Protein AF-I3M2J1-F1 (afdb_monomer_lite)

Secondary structure (DSSP, 8-state):
-PPPP-S--GGG----TTHHHHHHHHHHHHHHH--S-HHHHHHHHHHHHTTTPPPS--SS--PPPTT-SS--S--HHHHHHHHHHHTT-SEEEHHHHHHHHHHTT--HHHHHHHHTTTT-SSEEEHHHHHHHHHHHH-SSHHHHHHHHHHHH--SPTTS---EEHHHHHHHHHHHHTT-TTS-HHHHHHHHHHHHHHHHHTTS-EE-HHHH--------

Structure (mmCIF, N/CA/C/O backbone):
data_AF-I3M2J1-F1
#
_entry.id   AF-I3M2J1-F1
#
loop_
_atom_site.group_PDB
_atom_site.id
_atom_site.type_symbol
_atom_site.label_atom_id
_atom_site.label_alt_id
_atom_site.label_comp_id
_atom_site.label_asym_id
_atom_site.label_entity_id
_atom_site.label_seq_id
_atom_site.pdbx_PDB_ins_code
_atom_site.Cartn_x
_atom_site.Cartn_y
_atom_site.Cartn_z
_atom_site.occupancy
_atom_site.B_iso_or_equiv
_atom_site.auth_seq_id
_atom_site.auth_comp_id
_atom_site.auth_asym_id
_atom_site.auth_atom_id
_atom_site.pdbx_PDB_model_num
ATOM 1 N N . MET A 1 1 ? 47.465 -7.444 -35.129 1.00 50.16 1 MET A N 1
ATOM 2 C CA . MET A 1 1 ? 46.348 -7.172 -36.059 1.00 50.16 1 MET A CA 1
ATOM 3 C C . MET A 1 1 ? 45.666 -5.894 -35.606 1.00 50.16 1 MET A C 1
ATOM 5 O O . MET A 1 1 ? 45.460 -5.783 -34.401 1.00 50.16 1 MET A O 1
ATOM 9 N N . PRO A 1 2 ? 45.370 -4.932 -36.496 1.00 59.91 2 PRO A N 1
ATOM 10 C CA . PRO A 1 2 ? 44.488 -3.826 -36.139 1.00 59.91 2 PRO A CA 1
ATOM 11 C C . PRO A 1 2 ? 43.073 -4.372 -35.879 1.00 59.91 2 PRO A C 1
ATOM 13 O O . PRO A 1 2 ? 42.689 -5.394 -36.453 1.00 59.91 2 PRO A O 1
ATOM 16 N N . LEU A 1 3 ? 42.338 -3.744 -34.960 1.00 58.31 3 LEU A N 1
ATOM 17 C CA . LEU A 1 3 ? 40.945 -4.093 -34.666 1.00 58.31 3 LEU A CA 1
ATOM 18 C C . LEU A 1 3 ? 40.092 -3.853 -35.927 1.00 58.31 3 LEU A C 1
ATOM 20 O O . LEU A 1 3 ? 40.336 -2.863 -36.614 1.00 58.31 3 LEU A O 1
ATOM 24 N N . PRO A 1 4 ? 39.133 -4.736 -36.261 1.00 61.59 4 PRO A N 1
ATOM 25 C CA . PRO A 1 4 ? 38.278 -4.536 -37.425 1.00 61.59 4 PRO A CA 1
ATOM 26 C C . PRO A 1 4 ? 37.466 -3.243 -37.273 1.00 61.59 4 PRO A C 1
ATOM 28 O O . PRO A 1 4 ? 36.883 -2.999 -36.214 1.00 61.59 4 PRO A O 1
ATOM 31 N N . ASP A 1 5 ? 37.427 -2.441 -38.340 1.00 59.56 5 ASP A N 1
ATOM 32 C CA . ASP A 1 5 ? 36.590 -1.247 -38.440 1.00 59.56 5 ASP A CA 1
ATOM 33 C C . ASP A 1 5 ? 35.135 -1.623 -38.139 1.00 59.56 5 ASP A C 1
ATOM 35 O O . ASP A 1 5 ? 34.522 -2.451 -38.818 1.00 59.56 5 ASP A O 1
ATOM 39 N N . THR A 1 6 ? 34.562 -1.029 -37.095 1.00 62.53 6 THR A N 1
ATOM 40 C CA . THR A 1 6 ? 33.132 -1.143 -36.818 1.00 62.53 6 THR A CA 1
ATOM 41 C C . THR A 1 6 ? 32.364 -0.574 -38.014 1.00 62.53 6 THR A C 1
ATOM 43 O O . THR A 1 6 ? 32.344 0.638 -38.202 1.00 62.53 6 THR A O 1
ATOM 46 N N . MET A 1 7 ? 31.719 -1.438 -38.812 1.00 63.50 7 MET A N 1
ATOM 47 C CA . MET A 1 7 ? 30.922 -1.084 -40.009 1.00 63.50 7 MET A CA 1
ATOM 48 C C . MET A 1 7 ? 29.785 -0.072 -39.758 1.00 63.50 7 MET A C 1
ATOM 50 O O . MET A 1 7 ? 29.176 0.411 -40.709 1.00 63.50 7 MET A O 1
ATOM 54 N N . PHE A 1 8 ? 29.480 0.245 -38.499 1.00 60.72 8 PHE A N 1
ATOM 55 C CA . PHE A 1 8 ? 28.424 1.169 -38.104 1.00 60.72 8 PHE A CA 1
ATOM 56 C C . PHE A 1 8 ? 29.036 2.496 -37.650 1.00 60.72 8 PHE A C 1
ATOM 58 O O . PHE A 1 8 ? 29.767 2.551 -36.661 1.00 60.72 8 PHE A O 1
ATOM 65 N N . CYS A 1 9 ? 28.723 3.580 -38.360 1.00 64.94 9 CYS A N 1
ATOM 66 C CA . CYS A 1 9 ? 29.103 4.926 -37.944 1.00 64.94 9 CYS A CA 1
ATOM 67 C C . CYS A 1 9 ? 28.085 5.443 -36.916 1.00 64.94 9 CYS A C 1
ATOM 69 O O . CYS A 1 9 ? 26.881 5.308 -37.123 1.00 64.94 9 CYS A O 1
ATOM 71 N N . ALA A 1 10 ? 28.534 6.087 -35.833 1.00 66.00 10 ALA A N 1
ATOM 72 C CA . ALA A 1 10 ? 27.646 6.632 -34.793 1.00 66.00 10 ALA A CA 1
ATOM 73 C C . ALA A 1 10 ? 26.572 7.596 -35.346 1.00 66.00 10 ALA A C 1
ATOM 75 O O . ALA A 1 10 ? 25.489 7.708 -34.785 1.00 66.00 10 ALA A O 1
ATOM 76 N N . GLN A 1 11 ? 26.847 8.236 -36.487 1.00 69.81 11 GLN A N 1
ATOM 77 C CA . GLN A 1 11 ? 25.928 9.125 -37.207 1.00 69.81 11 GLN A CA 1
ATOM 78 C C . GLN A 1 11 ? 24.713 8.402 -37.820 1.00 69.81 11 GLN A C 1
ATOM 80 O O . GLN A 1 11 ? 23.719 9.048 -38.133 1.00 69.81 11 GLN A O 1
ATOM 85 N N . GLN A 1 12 ? 24.776 7.077 -37.998 1.00 79.69 12 GLN A N 1
ATOM 86 C CA . GLN A 1 12 ? 23.678 6.258 -38.529 1.00 79.69 12 GLN A CA 1
ATOM 87 C C . GLN A 1 12 ? 22.695 5.809 -37.436 1.00 79.69 12 GLN A C 1
ATOM 89 O O . GLN A 1 12 ? 21.596 5.353 -37.747 1.00 79.69 12 GLN A O 1
ATOM 94 N N . ILE A 1 13 ? 23.074 5.926 -36.159 1.00 82.31 13 ILE A N 1
ATOM 95 C CA . ILE A 1 13 ? 22.251 5.519 -35.019 1.00 82.31 13 ILE A CA 1
ATOM 96 C C . ILE A 1 13 ? 21.552 6.762 -34.468 1.00 82.31 13 ILE A C 1
ATOM 98 O O . ILE A 1 13 ? 22.118 7.521 -33.684 1.00 82.31 13 ILE A O 1
ATOM 102 N N . HIS A 1 14 ? 20.300 6.972 -34.869 1.00 85.94 14 HIS A N 1
ATOM 103 C CA . HIS A 1 14 ? 19.488 8.059 -34.331 1.00 85.94 14 HIS A CA 1
ATOM 104 C C . HIS A 1 14 ? 18.922 7.675 -32.955 1.00 85.94 14 HIS A C 1
ATOM 106 O O . HIS A 1 14 ? 17.936 6.943 -32.861 1.00 85.94 14 HIS A O 1
ATOM 112 N N . ILE A 1 15 ? 19.539 8.172 -31.882 1.00 88.50 15 ILE A N 1
ATOM 113 C CA . ILE A 1 15 ? 19.051 7.991 -30.509 1.00 88.50 15 ILE A CA 1
ATOM 114 C C . ILE A 1 15 ? 18.049 9.112 -30.194 1.00 88.50 15 ILE A C 1
ATOM 116 O O . ILE A 1 15 ? 18.447 10.278 -30.210 1.00 88.50 15 ILE A O 1
ATOM 120 N N . PRO A 1 16 ? 16.775 8.804 -29.883 1.00 93.88 16 PRO A N 1
ATOM 121 C CA . PRO A 1 16 ? 15.815 9.821 -29.462 1.00 93.88 16 PRO A CA 1
ATOM 122 C C . PRO A 1 16 ? 16.310 10.574 -28.214 1.00 93.88 16 PRO A C 1
ATOM 124 O O . PRO A 1 16 ? 16.775 9.921 -27.271 1.00 93.88 16 PRO A O 1
ATOM 127 N N . PRO A 1 17 ? 16.211 11.915 -28.168 1.00 94.62 17 PRO A N 1
ATOM 128 C CA . PRO A 1 17 ? 16.753 12.712 -27.067 1.00 94.62 17 PRO A CA 1
ATOM 129 C C . PRO A 1 17 ? 16.090 12.422 -25.709 1.00 94.62 17 PRO A C 1
ATOM 131 O O . PRO A 1 17 ? 16.703 12.656 -24.670 1.00 94.62 17 PRO A O 1
ATOM 134 N N . GLU A 1 18 ? 14.876 11.868 -25.691 1.00 95.12 18 GLU A N 1
ATOM 135 C CA . GLU A 1 18 ? 14.137 11.502 -24.477 1.00 95.12 18 GLU A CA 1
ATOM 136 C C . GLU A 1 18 ? 14.576 10.151 -23.891 1.00 95.12 18 GLU A C 1
ATOM 138 O O . GLU A 1 18 ? 14.408 9.905 -22.692 1.00 95.12 18 GLU A O 1
ATOM 143 N N . LEU A 1 19 ? 15.152 9.264 -24.714 1.00 94.88 19 LEU A N 1
ATOM 144 C CA . LEU A 1 19 ? 15.479 7.891 -24.319 1.00 94.88 19 LEU A CA 1
ATOM 145 C C . LEU A 1 19 ? 16.395 7.817 -23.080 1.00 94.88 19 LEU A C 1
ATOM 147 O O . LEU A 1 19 ? 16.090 7.029 -22.178 1.00 94.88 19 LEU A O 1
ATOM 151 N N . PRO A 1 20 ? 17.475 8.620 -22.962 1.00 95.75 20 PRO A N 1
ATOM 152 C CA . PRO A 1 20 ? 18.333 8.588 -21.781 1.00 95.75 20 PRO A CA 1
ATOM 153 C C . PRO A 1 20 ? 17.589 8.905 -20.479 1.00 95.75 20 PRO A C 1
ATOM 155 O O . PRO A 1 20 ? 17.847 8.270 -19.452 1.00 95.75 20 PRO A O 1
ATOM 158 N N . ASP A 1 21 ? 16.657 9.863 -20.501 1.00 96.62 21 ASP A N 1
ATOM 159 C CA . ASP A 1 21 ? 15.908 10.237 -19.302 1.00 96.62 21 ASP A CA 1
ATOM 160 C C . ASP A 1 21 ? 14.878 9.165 -18.925 1.00 96.62 21 ASP A C 1
ATOM 162 O O . ASP A 1 21 ? 14.802 8.784 -17.757 1.00 96.62 21 ASP A O 1
ATOM 166 N N . ILE A 1 22 ? 14.185 8.577 -19.908 1.00 96.44 22 ILE A N 1
ATOM 167 C CA . ILE A 1 22 ? 13.268 7.447 -19.686 1.00 96.44 22 ILE A CA 1
ATOM 168 C C . ILE A 1 22 ? 14.002 6.284 -19.004 1.00 96.44 22 ILE A C 1
ATOM 170 O O . ILE A 1 22 ? 13.546 5.778 -17.975 1.00 96.44 22 ILE A O 1
ATOM 174 N N . LEU A 1 23 ? 15.170 5.887 -19.522 1.00 97.50 23 LEU A N 1
ATOM 175 C CA . LEU A 1 23 ? 15.969 4.800 -18.944 1.00 97.50 23 LEU A CA 1
ATOM 176 C C . LEU A 1 23 ? 16.455 5.133 -17.528 1.00 97.50 23 LEU A C 1
ATOM 178 O O . LEU A 1 23 ? 16.436 4.277 -16.638 1.00 97.50 23 LEU A O 1
ATOM 182 N N . LYS A 1 24 ? 16.848 6.386 -17.284 1.00 97.50 24 LYS A N 1
ATOM 183 C CA . LYS A 1 24 ? 17.254 6.871 -15.960 1.00 97.50 24 LYS A CA 1
ATOM 184 C C . LYS A 1 24 ? 16.097 6.829 -14.961 1.00 97.50 24 LYS A C 1
ATOM 186 O O . LYS A 1 24 ? 16.290 6.370 -13.832 1.00 97.50 24 LYS A O 1
ATOM 191 N N . GLN A 1 25 ? 14.909 7.298 -15.342 1.00 97.50 25 GLN A N 1
ATOM 192 C CA . GLN A 1 25 ? 13.717 7.263 -14.494 1.00 97.50 25 GLN A CA 1
ATOM 193 C C . GLN A 1 25 ? 13.284 5.825 -14.191 1.00 97.50 25 GLN A C 1
ATOM 195 O O . GLN A 1 25 ? 13.063 5.495 -13.024 1.00 97.50 25 GLN A O 1
ATOM 200 N N . PHE A 1 26 ? 13.257 4.962 -15.210 1.00 97.94 26 PHE A N 1
ATOM 201 C CA . PHE A 1 26 ? 12.970 3.535 -15.072 1.00 97.94 26 PHE A CA 1
ATOM 202 C C . PHE A 1 26 ? 13.939 2.856 -14.092 1.00 97.94 26 PHE A C 1
ATOM 204 O O . PHE A 1 26 ? 13.512 2.208 -13.138 1.00 97.94 26 PHE A O 1
ATOM 211 N N . THR A 1 27 ? 15.246 3.085 -14.253 1.00 97.56 27 THR A N 1
ATOM 212 C CA . THR A 1 27 ? 16.279 2.486 -13.392 1.00 97.56 27 THR A CA 1
ATOM 213 C C . THR A 1 27 ? 16.128 2.945 -11.939 1.00 97.56 27 THR A C 1
ATOM 215 O O . THR A 1 27 ? 16.152 2.130 -11.019 1.00 97.56 27 THR A O 1
ATOM 218 N N . LYS A 1 28 ? 15.891 4.245 -11.706 1.00 96.94 28 LYS A N 1
ATOM 219 C CA . LYS A 1 28 ? 15.613 4.778 -10.359 1.00 96.94 28 LYS A CA 1
ATOM 220 C C . LYS A 1 28 ? 14.364 4.153 -9.739 1.00 96.94 28 LYS A C 1
ATOM 222 O O . LYS A 1 28 ? 14.354 3.862 -8.545 1.00 96.94 28 LYS A O 1
ATOM 227 N N . ALA A 1 29 ? 13.314 3.971 -10.533 1.00 96.56 29 ALA A N 1
ATOM 228 C CA . ALA A 1 29 ? 12.068 3.367 -10.088 1.00 96.56 29 ALA A CA 1
ATOM 229 C C . ALA A 1 29 ? 12.246 1.885 -9.712 1.00 96.56 29 ALA A C 1
ATOM 231 O O . ALA A 1 29 ? 11.742 1.467 -8.666 1.00 96.56 29 ALA A O 1
ATOM 232 N N . ALA A 1 30 ? 13.022 1.130 -10.495 1.00 95.75 30 ALA A N 1
ATOM 233 C CA . ALA A 1 30 ? 13.369 -0.258 -10.197 1.00 95.75 30 ALA A CA 1
ATOM 234 C C . ALA A 1 30 ? 14.178 -0.361 -8.894 1.00 95.75 30 ALA A C 1
ATOM 236 O O . ALA A 1 30 ? 13.823 -1.140 -8.011 1.00 95.75 30 ALA A O 1
ATOM 237 N N . ILE A 1 31 ? 15.194 0.499 -8.721 1.00 94.38 31 ILE A N 1
ATOM 238 C CA . ILE A 1 31 ? 16.007 0.558 -7.496 1.00 94.38 31 ILE A CA 1
ATOM 239 C C . ILE A 1 31 ? 15.135 0.836 -6.269 1.00 94.38 31 ILE A C 1
ATOM 241 O O . ILE A 1 31 ? 15.305 0.176 -5.251 1.00 94.38 31 ILE A O 1
ATOM 245 N N . ARG A 1 32 ? 14.192 1.782 -6.339 1.00 93.81 32 ARG A N 1
ATOM 246 C CA . ARG A 1 32 ? 13.295 2.078 -5.207 1.00 93.81 32 ARG A CA 1
ATOM 247 C C . ARG A 1 32 ? 12.357 0.924 -4.881 1.00 93.81 32 ARG A C 1
ATOM 249 O O . ARG A 1 32 ? 12.099 0.663 -3.711 1.00 93.81 32 ARG A O 1
ATOM 256 N N . THR A 1 33 ? 11.823 0.276 -5.910 1.00 93.38 33 THR A N 1
ATOM 257 C CA . THR A 1 33 ? 10.737 -0.696 -5.753 1.00 93.38 33 THR A CA 1
ATOM 258 C C . THR A 1 33 ? 11.243 -2.077 -5.360 1.00 93.38 33 THR A C 1
ATOM 260 O O . THR A 1 33 ? 10.544 -2.758 -4.614 1.00 93.38 33 THR A O 1
ATOM 263 N N . GLN A 1 34 ? 12.457 -2.444 -5.792 1.00 92.56 34 GLN A N 1
ATOM 264 C CA . GLN A 1 34 ? 13.051 -3.769 -5.585 1.00 92.56 34 GLN A CA 1
ATOM 265 C C . GLN A 1 34 ? 12.086 -4.900 -6.009 1.00 92.56 34 GLN A C 1
ATOM 267 O O . GLN A 1 34 ? 11.734 -5.739 -5.179 1.00 92.56 34 GLN A O 1
ATOM 272 N N . PRO A 1 35 ? 11.583 -4.905 -7.264 1.00 92.25 35 PRO A N 1
ATOM 273 C CA . PRO A 1 35 ? 10.666 -5.947 -7.715 1.00 92.25 35 PRO A CA 1
ATOM 274 C C . PRO A 1 35 ? 11.375 -7.305 -7.756 1.00 92.25 35 PRO A C 1
ATOM 276 O O . PRO A 1 35 ? 12.521 -7.401 -8.193 1.00 92.25 35 PRO A O 1
ATOM 279 N N . THR A 1 36 ? 10.675 -8.358 -7.340 1.00 91.94 36 THR A N 1
ATOM 280 C CA . THR A 1 36 ? 11.178 -9.741 -7.399 1.00 91.94 36 THR A CA 1
ATOM 281 C C . THR A 1 36 ? 11.294 -10.254 -8.835 1.00 91.94 36 THR A C 1
ATOM 283 O O . THR A 1 36 ? 12.180 -11.049 -9.133 1.00 91.94 36 THR A O 1
ATOM 286 N N . ASP A 1 37 ? 10.442 -9.754 -9.735 1.00 94.06 37 ASP A N 1
ATOM 287 C CA . ASP A 1 37 ? 10.495 -9.998 -11.175 1.00 94.06 37 ASP A CA 1
ATOM 288 C C . ASP A 1 37 ? 10.550 -8.659 -11.924 1.00 94.06 37 ASP A C 1
ATOM 290 O O . ASP A 1 37 ? 9.539 -7.979 -12.122 1.00 94.06 37 ASP A O 1
ATOM 294 N N . VAL A 1 38 ? 11.758 -8.272 -12.340 1.00 95.69 38 VAL A N 1
ATOM 295 C CA . VAL A 1 38 ? 11.991 -7.015 -13.062 1.00 95.69 38 VAL A CA 1
ATOM 296 C C . VAL A 1 38 ? 11.243 -6.992 -14.393 1.00 95.69 38 VAL A C 1
ATOM 298 O O . VAL A 1 38 ? 10.733 -5.940 -14.755 1.00 95.69 38 VAL A O 1
ATOM 301 N N . LEU A 1 39 ? 11.131 -8.113 -15.111 1.00 96.38 39 LEU A N 1
ATOM 302 C CA . LEU A 1 39 ? 10.498 -8.145 -16.431 1.00 96.38 39 LEU A CA 1
ATOM 303 C C . LEU A 1 39 ? 8.986 -7.921 -16.322 1.00 96.38 39 LEU A C 1
ATOM 305 O O . LEU A 1 39 ? 8.430 -7.074 -17.028 1.00 96.38 39 LEU A O 1
ATOM 309 N N . GLN A 1 40 ? 8.329 -8.635 -15.406 1.00 95.31 40 GLN A N 1
ATOM 310 C CA . GLN A 1 40 ? 6.906 -8.446 -15.131 1.00 95.31 40 GLN A CA 1
ATOM 311 C C . GLN A 1 40 ? 6.625 -7.023 -14.636 1.00 95.31 40 GLN A C 1
ATOM 313 O O . GLN A 1 40 ? 5.713 -6.352 -15.131 1.00 95.31 40 GLN A O 1
ATOM 318 N N . TRP A 1 41 ? 7.435 -6.535 -13.695 1.00 97.75 41 TRP A N 1
ATOM 319 C CA . TRP A 1 41 ? 7.305 -5.177 -13.182 1.00 97.75 41 TRP A CA 1
ATOM 320 C C . TRP A 1 41 ? 7.516 -4.125 -14.279 1.00 97.75 41 TRP A C 1
ATOM 322 O O . TRP A 1 41 ? 6.737 -3.176 -14.367 1.00 97.75 41 TRP A O 1
ATOM 332 N N . SER A 1 42 ? 8.497 -4.308 -15.170 1.00 97.81 42 SER A N 1
ATOM 333 C CA . SER A 1 42 ? 8.741 -3.438 -16.327 1.00 97.81 42 SER A CA 1
ATOM 334 C C . SER A 1 42 ? 7.526 -3.343 -17.242 1.00 97.81 42 SER A C 1
ATOM 336 O O . SER A 1 42 ? 7.158 -2.240 -17.652 1.00 97.81 42 SER A O 1
ATOM 338 N N . ALA A 1 43 ? 6.874 -4.471 -17.539 1.00 97.00 43 ALA A N 1
ATOM 339 C CA . ALA A 1 43 ? 5.659 -4.480 -18.347 1.00 97.00 43 ALA A CA 1
ATOM 340 C C . ALA A 1 43 ? 4.545 -3.650 -17.685 1.00 97.00 43 ALA A C 1
ATOM 342 O O . ALA A 1 43 ? 3.892 -2.844 -18.355 1.00 97.00 43 ALA A O 1
ATOM 343 N N . GLY A 1 44 ? 4.373 -3.785 -16.365 1.00 96.12 44 GLY A N 1
ATOM 344 C CA . GLY A 1 44 ? 3.449 -2.970 -15.573 1.00 96.12 44 GLY A CA 1
ATOM 345 C C . GLY A 1 44 ? 3.817 -1.482 -15.555 1.00 96.12 44 GLY A C 1
ATOM 346 O O . GLY A 1 44 ? 2.948 -0.631 -15.750 1.00 96.12 44 GLY A O 1
ATOM 347 N N . TYR A 1 45 ? 5.102 -1.163 -15.382 1.00 98.00 45 TYR A N 1
ATOM 348 C CA . TYR A 1 45 ? 5.636 0.199 -15.345 1.00 98.00 45 TYR A CA 1
ATOM 349 C C . TYR A 1 45 ? 5.391 0.945 -16.659 1.00 98.00 45 TYR A C 1
ATOM 351 O O . TYR A 1 45 ? 4.763 2.002 -16.653 1.00 98.00 45 TYR A O 1
ATOM 359 N N . PHE A 1 46 ? 5.820 0.387 -17.795 1.00 97.75 46 PHE A N 1
ATOM 360 C CA . PHE A 1 46 ? 5.643 1.035 -19.100 1.00 97.75 46 PHE A CA 1
ATOM 361 C C . PHE A 1 46 ? 4.174 1.052 -19.548 1.00 97.75 46 PHE A C 1
ATOM 363 O O . PHE A 1 46 ? 3.730 2.006 -20.192 1.00 97.75 46 PHE A O 1
ATOM 370 N N . SER A 1 47 ? 3.379 0.054 -19.145 1.00 96.31 47 SER A N 1
ATOM 371 C CA . SER A 1 47 ? 1.925 0.065 -19.351 1.00 96.31 47 SER A CA 1
ATOM 372 C C . SER A 1 47 ? 1.220 1.191 -18.600 1.00 96.31 47 SER A C 1
ATOM 374 O O . SER A 1 47 ? 0.235 1.715 -19.114 1.00 96.31 47 SER A O 1
ATOM 376 N N . ALA A 1 48 ? 1.671 1.526 -17.389 1.00 95.62 48 ALA A N 1
ATOM 377 C CA . ALA A 1 48 ? 1.138 2.648 -16.621 1.00 95.62 48 ALA A CA 1
ATOM 378 C C . ALA A 1 48 ? 1.637 3.984 -17.192 1.00 95.62 48 ALA A C 1
ATOM 380 O O . ALA A 1 48 ? 0.840 4.890 -17.423 1.00 95.62 48 ALA A O 1
ATOM 381 N N . LEU A 1 49 ? 2.934 4.069 -17.51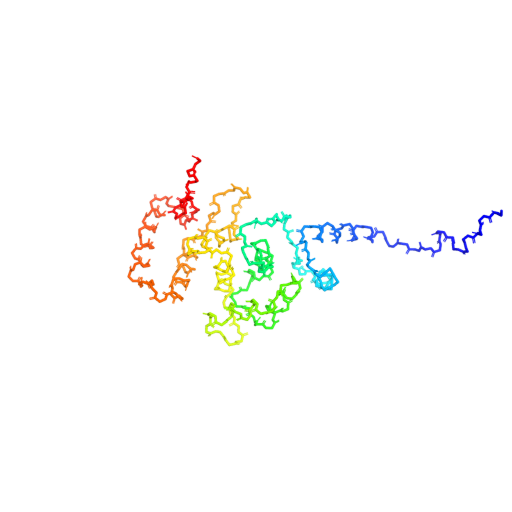1 1.00 96.06 49 LEU A N 1
ATOM 382 C CA . LEU A 1 49 ? 3.561 5.265 -18.078 1.00 96.06 49 LEU A CA 1
ATOM 383 C C . LEU A 1 49 ? 2.899 5.699 -19.391 1.00 96.06 49 LEU A C 1
ATOM 385 O O . LEU A 1 49 ? 2.576 6.870 -19.553 1.00 96.06 49 LEU A O 1
ATOM 389 N N . SER A 1 50 ? 2.639 4.755 -20.299 1.00 96.19 50 SER A N 1
ATOM 390 C CA . SER A 1 50 ? 1.971 5.034 -21.581 1.00 96.19 50 SER A CA 1
ATOM 391 C C . SER A 1 50 ? 0.523 5.514 -21.438 1.00 96.19 50 SER A C 1
ATOM 393 O O . SER A 1 50 ? 0.026 6.197 -22.329 1.00 96.19 50 SER A O 1
ATOM 395 N N . ARG A 1 51 ? -0.152 5.185 -20.330 1.00 94.94 51 ARG A N 1
ATOM 396 C CA . ARG A 1 51 ? -1.528 5.620 -20.030 1.00 94.94 51 ARG A CA 1
ATOM 397 C C . ARG A 1 51 ? -1.600 6.897 -19.193 1.00 94.94 51 ARG A C 1
ATOM 399 O O . ARG A 1 51 ? -2.687 7.438 -19.027 1.00 94.94 51 ARG A O 1
ATOM 406 N N . GLY A 1 52 ? -0.474 7.367 -18.654 1.00 93.00 52 GLY A N 1
ATOM 407 C CA . GLY A 1 52 ? -0.456 8.444 -17.661 1.00 93.00 52 GLY A CA 1
ATOM 408 C C . GLY A 1 52 ? -0.972 8.018 -16.279 1.00 93.00 52 GLY A C 1
ATOM 409 O O . GLY A 1 52 ? -1.304 8.872 -15.459 1.00 93.00 52 GLY A O 1
ATOM 410 N N . ASP A 1 53 ? -1.038 6.712 -16.009 1.00 92.25 53 ASP A N 1
ATOM 411 C CA . ASP A 1 53 ? -1.486 6.176 -14.724 1.00 92.25 53 ASP A CA 1
ATOM 412 C C . ASP A 1 53 ? -0.404 6.335 -13.637 1.00 92.25 53 ASP A C 1
ATOM 414 O O . ASP A 1 53 ? 0.796 6.347 -13.941 1.00 92.25 53 ASP A O 1
ATOM 418 N N . PRO A 1 54 ? -0.779 6.365 -12.341 1.00 93.75 54 PRO A N 1
ATOM 419 C CA . PRO A 1 54 ? 0.193 6.323 -11.255 1.00 93.75 54 PRO A CA 1
ATOM 420 C C . PRO A 1 54 ? 1.088 5.076 -11.343 1.00 93.75 54 PRO A C 1
ATOM 422 O O . PRO A 1 54 ? 0.617 3.932 -11.319 1.00 93.75 54 PRO A O 1
ATOM 425 N N . LEU A 1 55 ? 2.399 5.304 -11.426 1.00 95.62 55 LEU A N 1
ATOM 426 C CA . LEU A 1 55 ? 3.384 4.247 -11.655 1.00 95.62 55 LEU A CA 1
ATOM 427 C C . LEU A 1 55 ? 3.482 3.287 -10.450 1.00 95.62 55 LEU A C 1
ATOM 429 O O . LEU A 1 55 ? 3.348 3.729 -9.305 1.00 95.62 55 LEU A O 1
ATOM 433 N N . PRO A 1 56 ? 3.771 1.989 -10.674 1.00 94.88 56 PRO A N 1
ATOM 434 C CA . PRO A 1 56 ? 3.939 0.989 -9.618 1.00 94.88 56 PRO A CA 1
ATOM 435 C C . PRO A 1 56 ? 5.296 1.142 -8.897 1.00 94.88 56 PRO A C 1
ATOM 437 O O . PRO A 1 56 ? 6.129 0.240 -8.923 1.00 94.88 56 PRO A O 1
ATOM 440 N N . VAL A 1 57 ? 5.558 2.315 -8.307 1.00 95.75 57 VAL A N 1
ATOM 441 C CA . VAL A 1 57 ? 6.887 2.721 -7.820 1.00 95.75 57 VAL A CA 1
ATOM 442 C C . VAL A 1 57 ? 6.838 3.153 -6.364 1.00 95.75 57 VAL A C 1
ATOM 444 O O . VAL A 1 57 ? 6.115 4.088 -6.018 1.00 95.75 57 VAL A O 1
ATOM 447 N N . LYS A 1 58 ? 7.661 2.528 -5.515 1.00 93.56 58 LYS A N 1
ATOM 448 C CA . LYS A 1 58 ? 7.828 2.966 -4.121 1.00 93.56 58 LYS A CA 1
ATOM 449 C C . LYS A 1 58 ? 8.462 4.357 -4.051 1.00 93.56 58 LYS A C 1
ATOM 451 O O . LYS A 1 58 ? 9.342 4.694 -4.843 1.00 93.56 58 LYS A O 1
ATOM 456 N N . ASP A 1 59 ? 8.082 5.133 -3.038 1.00 88.06 59 ASP A N 1
ATOM 457 C CA . ASP A 1 59 ? 8.698 6.443 -2.770 1.00 88.06 59 ASP A CA 1
ATOM 458 C C . ASP A 1 59 ? 10.176 6.318 -2.392 1.00 88.06 59 ASP A C 1
ATOM 460 O O . ASP A 1 59 ? 11.021 7.100 -2.831 1.00 88.06 59 ASP A O 1
ATOM 464 N N . ARG A 1 60 ? 10.491 5.285 -1.609 1.00 86.50 60 ARG A N 1
ATOM 465 C CA . ARG A 1 60 ? 11.824 4.988 -1.092 1.00 86.50 60 ARG A CA 1
ATOM 466 C C . ARG A 1 60 ? 12.061 3.485 -1.046 1.00 86.50 60 ARG A C 1
ATOM 468 O O . ARG A 1 60 ? 11.112 2.704 -1.019 1.00 86.50 60 ARG A O 1
ATOM 475 N N . VAL A 1 61 ? 13.336 3.113 -0.996 1.00 85.56 61 VAL A N 1
ATOM 476 C CA . VAL A 1 61 ? 13.752 1.740 -0.696 1.00 85.56 61 VAL A CA 1
ATOM 477 C C . VAL A 1 61 ? 13.363 1.420 0.746 1.00 85.56 61 VAL A C 1
ATOM 479 O O . VAL A 1 61 ? 13.580 2.233 1.646 1.00 85.56 61 VAL A O 1
ATOM 482 N N . GLU A 1 62 ? 12.799 0.238 0.962 1.00 81.75 62 GLU A N 1
ATOM 483 C CA . GLU A 1 62 ? 12.517 -0.292 2.294 1.00 81.75 62 GLU A CA 1
ATOM 484 C C . GLU A 1 62 ? 13.526 -1.386 2.609 1.00 81.75 62 GLU A C 1
ATOM 486 O O . GLU A 1 62 ? 13.739 -2.288 1.800 1.00 81.75 62 GLU A O 1
ATOM 491 N N . MET A 1 63 ? 14.148 -1.306 3.784 1.00 69.44 63 MET A N 1
ATOM 492 C CA . MET A 1 63 ? 15.024 -2.373 4.253 1.00 69.44 63 MET A CA 1
ATOM 493 C C . MET A 1 63 ? 14.151 -3.539 4.735 1.00 69.44 63 MET A C 1
ATOM 495 O O . MET A 1 63 ? 13.233 -3.298 5.527 1.00 69.44 63 MET A O 1
ATOM 499 N N . PRO A 1 64 ? 14.412 -4.786 4.305 1.00 58.94 64 PRO A N 1
ATOM 500 C CA . PRO A 1 64 ? 13.717 -5.941 4.853 1.00 58.94 64 PRO A CA 1
ATOM 501 C C . PRO A 1 64 ? 13.961 -5.997 6.366 1.00 58.94 64 PRO A C 1
ATOM 503 O O . PRO A 1 64 ? 15.101 -6.015 6.836 1.00 58.94 64 PRO A O 1
ATOM 506 N N . VAL A 1 65 ? 12.884 -5.960 7.151 1.00 55.47 65 VAL A N 1
ATOM 507 C CA . VAL A 1 65 ? 12.988 -6.016 8.610 1.00 55.47 65 VAL A CA 1
ATOM 508 C C . VAL A 1 65 ? 13.276 -7.466 8.997 1.00 55.47 65 VAL A C 1
ATOM 510 O O . VAL A 1 65 ? 12.442 -8.341 8.777 1.00 55.47 65 VAL A O 1
ATOM 513 N N . ALA A 1 66 ? 14.439 -7.717 9.608 1.00 45.53 66 ALA A N 1
ATOM 514 C CA . ALA A 1 66 ? 14.962 -9.047 9.964 1.00 45.53 66 ALA A CA 1
ATOM 515 C C . ALA A 1 66 ? 14.052 -9.918 10.867 1.00 45.53 66 ALA A C 1
ATOM 517 O O . ALA A 1 66 ? 14.391 -11.055 11.180 1.00 45.53 66 ALA A O 1
ATOM 518 N N . THR A 1 67 ? 12.906 -9.402 11.315 1.00 47.03 67 THR A N 1
ATOM 519 C CA . THR A 1 67 ? 11.965 -10.081 12.215 1.00 47.03 67 THR A CA 1
ATOM 520 C C . THR A 1 67 ? 10.755 -10.697 11.513 1.00 47.03 67 THR A C 1
ATOM 522 O O . THR A 1 67 ? 9.957 -11.356 12.180 1.00 47.03 67 THR A O 1
ATOM 525 N N . GLN A 1 68 ? 10.578 -10.506 10.202 1.00 49.44 68 GLN A N 1
ATOM 526 C CA . GLN A 1 68 ? 9.502 -11.180 9.474 1.00 49.44 68 GLN A CA 1
ATOM 527 C C . GLN A 1 68 ? 9.893 -12.643 9.233 1.00 49.44 68 GLN A C 1
ATOM 529 O O . GLN A 1 68 ? 10.597 -12.976 8.288 1.00 49.44 68 GLN A O 1
ATOM 534 N N . LYS A 1 69 ? 9.427 -13.533 10.118 1.00 46.34 69 LYS A N 1
ATOM 535 C CA . LYS A 1 69 ? 9.592 -14.996 10.008 1.00 46.34 69 LYS A CA 1
ATOM 536 C C . LYS A 1 69 ? 8.890 -15.607 8.782 1.00 46.34 69 LYS A C 1
ATOM 538 O O . LYS A 1 69 ? 9.005 -16.806 8.558 1.00 46.34 69 LYS A O 1
ATOM 543 N N . VAL A 1 70 ? 8.160 -14.805 8.006 1.00 50.97 70 VAL A N 1
ATOM 544 C CA . VAL A 1 70 ? 7.467 -15.212 6.785 1.00 50.97 70 VAL A CA 1
ATOM 545 C C . VAL A 1 70 ? 7.652 -14.084 5.777 1.00 50.97 70 VAL A C 1
ATOM 547 O O . VAL A 1 70 ? 7.088 -13.007 5.956 1.00 50.97 70 VAL A O 1
ATOM 550 N N . ASP A 1 71 ? 8.466 -14.310 4.750 1.00 60.47 71 ASP A N 1
ATOM 551 C CA . ASP A 1 71 ? 8.603 -13.382 3.629 1.00 60.47 71 ASP A CA 1
ATOM 552 C C . ASP A 1 71 ? 7.269 -13.355 2.869 1.00 60.47 71 ASP A C 1
ATOM 554 O O . ASP A 1 71 ? 6.928 -14.263 2.108 1.00 60.47 71 ASP A O 1
ATOM 558 N N . THR A 1 72 ? 6.427 -12.371 3.183 1.00 66.81 72 THR A N 1
ATOM 559 C CA . THR A 1 72 ? 5.135 -12.209 2.507 1.00 66.81 72 THR A CA 1
ATOM 560 C C . THR A 1 72 ? 5.289 -11.503 1.160 1.00 66.81 72 THR A C 1
ATOM 562 O O . THR A 1 72 ? 4.317 -11.447 0.407 1.00 66.81 72 THR A O 1
ATOM 565 N N . GLY A 1 73 ? 6.466 -10.936 0.861 1.00 80.75 73 GLY A N 1
ATOM 566 C CA . GLY A 1 73 ? 6.707 -10.018 -0.257 1.00 80.75 73 GLY A CA 1
ATOM 567 C C . GLY A 1 73 ? 5.957 -8.680 -0.158 1.00 80.75 73 GLY A C 1
ATOM 568 O O . GLY A 1 73 ? 6.354 -7.703 -0.791 1.00 80.75 73 GLY A O 1
ATOM 569 N N . LEU A 1 74 ? 4.892 -8.602 0.648 1.00 89.69 74 LEU A N 1
ATOM 570 C CA . LEU A 1 74 ? 4.105 -7.400 0.866 1.00 89.69 74 LEU A CA 1
ATOM 571 C C . LEU A 1 74 ? 4.810 -6.480 1.857 1.00 89.69 74 LEU A C 1
ATOM 573 O O . LEU A 1 74 ? 5.243 -6.885 2.932 1.00 89.69 74 LEU A O 1
ATOM 577 N N . THR A 1 75 ? 4.873 -5.203 1.508 1.00 91.75 75 THR A N 1
ATOM 578 C CA . THR A 1 75 ? 5.424 -4.170 2.377 1.00 91.75 75 THR A CA 1
ATOM 579 C C . THR A 1 75 ? 4.477 -2.984 2.457 1.00 91.75 75 THR A C 1
ATOM 581 O O . THR A 1 75 ? 3.623 -2.778 1.588 1.00 91.75 75 THR A O 1
ATOM 584 N N . GLN A 1 76 ? 4.655 -2.156 3.484 1.00 92.75 76 GLN A N 1
ATOM 585 C CA . GLN A 1 76 ? 3.893 -0.921 3.643 1.00 92.75 76 GLN A CA 1
ATOM 586 C C . GLN A 1 76 ? 4.037 0.001 2.422 1.00 92.75 76 GLN A C 1
ATOM 588 O O . GLN A 1 76 ? 3.059 0.591 1.969 1.00 92.75 76 GLN A O 1
ATOM 593 N N . GLY A 1 77 ? 5.233 0.088 1.840 1.00 93.25 77 GLY A N 1
ATOM 594 C CA . GLY A 1 77 ? 5.506 0.845 0.626 1.00 93.25 77 GLY A CA 1
ATOM 595 C C . GLY A 1 77 ? 4.729 0.328 -0.577 1.00 93.25 77 GLY A C 1
ATOM 596 O O . GLY A 1 77 ? 4.207 1.140 -1.335 1.00 93.25 77 GLY A O 1
ATOM 597 N N . LEU A 1 78 ? 4.576 -0.992 -0.736 1.00 94.75 78 LEU A N 1
ATOM 598 C CA . LEU A 1 78 ? 3.744 -1.564 -1.804 1.00 94.75 78 LEU A CA 1
ATOM 599 C C . LEU A 1 78 ? 2.254 -1.265 -1.588 1.00 94.75 78 LEU A C 1
ATOM 601 O O . LEU A 1 78 ? 1.574 -0.870 -2.534 1.00 94.75 78 LEU A O 1
ATOM 605 N N . LEU A 1 79 ? 1.755 -1.338 -0.350 1.00 95.56 79 LEU A N 1
ATOM 606 C CA . LEU A 1 79 ? 0.387 -0.905 -0.036 1.00 95.56 79 LEU A CA 1
ATOM 607 C C . LEU A 1 79 ? 0.179 0.590 -0.303 1.00 95.56 79 LEU A C 1
ATOM 609 O O . LEU A 1 79 ? -0.860 0.985 -0.829 1.00 95.56 79 LEU A O 1
ATOM 613 N N . LYS A 1 80 ? 1.180 1.428 -0.012 1.00 95.50 80 LYS A N 1
ATOM 614 C CA . LYS A 1 80 ? 1.145 2.862 -0.328 1.00 95.50 80 LYS A CA 1
ATOM 615 C C . LYS A 1 80 ? 1.112 3.113 -1.837 1.00 95.50 80 LYS A C 1
ATOM 617 O O . LYS A 1 80 ? 0.411 4.020 -2.282 1.00 95.50 80 LYS A O 1
ATOM 622 N N . VAL A 1 81 ? 1.811 2.301 -2.633 1.00 96.06 81 VAL A N 1
ATOM 623 C CA . VAL A 1 81 ? 1.723 2.338 -4.103 1.00 96.06 81 VAL A CA 1
ATOM 624 C C . VAL A 1 81 ? 0.316 1.987 -4.577 1.00 96.06 81 VAL A C 1
ATOM 626 O O . VAL A 1 81 ? -0.265 2.754 -5.346 1.00 96.06 81 VAL A O 1
ATOM 629 N N . LEU A 1 82 ? -0.273 0.899 -4.071 1.00 96.56 82 LEU A N 1
ATOM 630 C CA . LEU A 1 82 ? -1.655 0.543 -4.402 1.00 96.56 82 LEU A CA 1
ATOM 631 C C . LEU A 1 82 ? -2.635 1.647 -3.982 1.00 96.56 82 LEU A C 1
ATOM 633 O O . LEU A 1 82 ? -3.516 2.016 -4.754 1.00 96.56 82 LEU A O 1
ATOM 637 N N . HIS A 1 83 ? -2.434 2.258 -2.810 1.00 96.38 83 HIS A N 1
ATOM 638 C CA . HIS A 1 83 ? -3.248 3.385 -2.365 1.00 96.38 83 HIS A CA 1
ATOM 639 C C . HIS A 1 83 ? -3.160 4.563 -3.335 1.00 96.38 83 HIS A C 1
ATOM 641 O O . HIS A 1 83 ? -4.191 5.093 -3.732 1.00 96.38 83 HIS A O 1
ATOM 647 N N . LYS A 1 84 ? -1.974 4.930 -3.828 1.00 93.94 84 LYS A N 1
ATOM 648 C CA . LYS A 1 84 ? -1.858 5.973 -4.865 1.00 93.94 84 LYS A CA 1
ATOM 649 C C . LYS A 1 84 ? -2.603 5.615 -6.150 1.00 93.94 84 LYS A C 1
ATOM 651 O O . LYS A 1 84 ? -3.199 6.498 -6.763 1.00 93.94 84 LYS A O 1
ATOM 656 N N . GLN A 1 85 ? -2.587 4.342 -6.534 1.00 93.25 85 GLN A N 1
ATOM 657 C CA . GLN A 1 85 ? -3.249 3.845 -7.739 1.00 93.25 85 GLN A CA 1
ATOM 658 C C . GLN A 1 85 ? -4.773 3.730 -7.610 1.00 93.25 85 GLN A C 1
ATOM 660 O O . GLN A 1 85 ? -5.447 3.782 -8.637 1.00 93.25 85 GLN A O 1
ATOM 665 N N . CYS A 1 86 ? -5.309 3.580 -6.395 1.00 94.25 86 CYS A N 1
ATOM 666 C CA . CYS A 1 86 ? -6.723 3.271 -6.157 1.00 94.25 86 CYS A CA 1
ATOM 667 C C . CYS A 1 86 ? -7.471 4.296 -5.288 1.00 94.25 86 CYS A C 1
ATOM 669 O O . CYS A 1 86 ? -8.691 4.241 -5.232 1.00 94.25 86 CYS A O 1
ATOM 671 N N . ARG A 1 87 ? -6.802 5.270 -4.648 1.00 90.62 87 ARG A N 1
ATOM 672 C CA . ARG A 1 87 ? -7.429 6.216 -3.689 1.00 90.62 87 ARG A CA 1
ATOM 673 C C . ARG A 1 87 ? -8.594 7.039 -4.238 1.00 90.62 87 ARG A C 1
ATOM 675 O O . ARG A 1 87 ? -9.363 7.585 -3.461 1.00 90.62 87 ARG A O 1
ATOM 682 N N . HIS A 1 88 ? -8.680 7.190 -5.557 1.00 91.56 88 HIS A N 1
ATOM 683 C CA . HIS A 1 88 ? -9.759 7.924 -6.216 1.00 91.56 88 HIS A CA 1
ATOM 684 C C . HIS A 1 88 ? -11.030 7.074 -6.385 1.00 91.56 88 HIS A C 1
ATOM 686 O O . HIS A 1 88 ? -12.056 7.597 -6.807 1.00 91.56 88 HIS A O 1
ATOM 692 N N . LYS A 1 89 ? -10.968 5.775 -6.067 1.00 93.12 89 LYS A N 1
ATOM 693 C CA . LYS A 1 89 ? -12.074 4.828 -6.169 1.00 93.12 89 LYS A CA 1
ATOM 694 C C . LYS A 1 89 ? -12.559 4.440 -4.778 1.00 93.12 89 LYS A C 1
ATOM 696 O O . LYS A 1 89 ? -11.759 4.105 -3.907 1.00 93.12 89 LYS A O 1
ATOM 701 N N . LYS A 1 90 ? -13.879 4.454 -4.585 1.00 94.50 90 LYS A N 1
ATOM 702 C CA . LYS A 1 90 ? -14.498 3.906 -3.371 1.00 94.50 90 LYS A CA 1
ATOM 703 C C . LYS A 1 90 ? -14.482 2.374 -3.397 1.00 94.50 90 LYS A C 1
ATOM 705 O O . LYS A 1 90 ? -14.100 1.760 -2.407 1.00 94.50 90 LYS A O 1
ATOM 710 N N . TYR A 1 91 ? -14.819 1.789 -4.544 1.00 96.50 91 TYR A N 1
ATOM 711 C CA . TYR A 1 91 ? -14.790 0.349 -4.801 1.00 96.50 91 TYR A CA 1
ATOM 712 C C . TYR A 1 91 ? -13.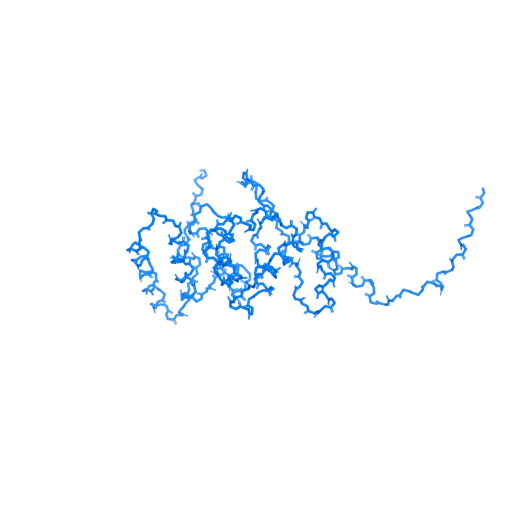826 0.036 -5.944 1.00 96.50 91 TYR A C 1
ATOM 714 O O . TYR A 1 91 ? -13.671 0.836 -6.868 1.00 96.50 91 TYR A O 1
ATOM 722 N N . VAL A 1 92 ? -13.143 -1.103 -5.855 1.00 96.56 92 VAL A N 1
ATOM 723 C CA . VAL A 1 92 ? -12.205 -1.582 -6.875 1.00 96.56 92 VAL A CA 1
ATOM 724 C C . VAL A 1 92 ? -12.619 -2.984 -7.295 1.00 96.56 92 VAL A C 1
ATOM 726 O O . VAL A 1 92 ? -12.760 -3.866 -6.449 1.00 96.56 92 VAL A O 1
ATOM 729 N N . GLU A 1 93 ? -12.776 -3.192 -8.601 1.00 96.94 93 GLU A N 1
ATOM 730 C CA . GLU A 1 93 ? -13.040 -4.510 -9.178 1.00 96.94 93 GLU A CA 1
ATOM 731 C C . GLU A 1 93 ? -11.880 -5.467 -8.892 1.00 96.94 93 GLU A C 1
ATOM 733 O O . GLU A 1 93 ? -10.704 -5.103 -9.027 1.00 96.94 93 GLU A O 1
ATOM 738 N N . LEU A 1 94 ? -12.196 -6.722 -8.563 1.00 95.88 94 LEU A N 1
ATOM 739 C CA . LEU A 1 94 ? -11.169 -7.710 -8.234 1.00 95.88 94 LEU A CA 1
ATOM 740 C C . LEU A 1 94 ? -10.194 -7.918 -9.398 1.00 95.88 94 LEU A C 1
ATOM 742 O O . LEU A 1 94 ? -8.987 -7.939 -9.181 1.00 95.88 94 LEU A O 1
ATOM 746 N N . ALA A 1 95 ? -10.671 -7.954 -10.645 1.00 96.12 95 ALA A N 1
ATOM 747 C CA . ALA A 1 95 ? -9.811 -8.101 -11.822 1.00 96.12 95 ALA A CA 1
ATOM 748 C C . ALA A 1 95 ? -8.779 -6.961 -11.960 1.00 96.12 95 ALA A C 1
ATOM 750 O O . ALA A 1 95 ? -7.615 -7.193 -12.308 1.00 96.12 95 ALA A O 1
ATOM 751 N N . GLU A 1 96 ? -9.181 -5.722 -11.662 1.00 95.19 96 GLU A N 1
ATOM 752 C CA . GLU A 1 96 ? -8.273 -4.576 -11.655 1.00 95.19 96 GLU A CA 1
ATOM 753 C C . GLU A 1 96 ? -7.262 -4.681 -10.509 1.00 95.19 96 GLU A C 1
ATOM 755 O O . GLU A 1 96 ? -6.064 -4.449 -10.712 1.00 95.19 96 GLU A O 1
ATOM 760 N N . LEU A 1 97 ? -7.734 -5.048 -9.318 1.00 96.56 97 LEU A N 1
ATOM 761 C CA . LEU A 1 97 ? -6.895 -5.232 -8.145 1.00 96.56 97 LEU A CA 1
ATOM 762 C C . LEU A 1 97 ? -5.839 -6.318 -8.376 1.00 96.56 97 LEU A C 1
ATOM 764 O O . LEU A 1 97 ? -4.658 -6.077 -8.131 1.00 96.56 97 LEU A O 1
ATOM 768 N N . GLU A 1 98 ? -6.228 -7.469 -8.926 1.00 96.25 98 GLU A N 1
ATOM 769 C CA . GLU A 1 98 ? -5.313 -8.557 -9.269 1.00 96.25 98 GLU A CA 1
ATOM 770 C C . GLU A 1 98 ? -4.247 -8.111 -10.272 1.00 96.25 98 GLU A C 1
ATOM 772 O O . GLU A 1 98 ? -3.072 -8.463 -10.148 1.00 96.25 98 GLU A O 1
ATOM 777 N N . LYS A 1 99 ? -4.632 -7.310 -11.271 1.00 95.75 99 LYS A N 1
ATOM 778 C CA . LYS A 1 99 ? -3.685 -6.761 -12.244 1.00 95.75 99 LYS A CA 1
ATOM 779 C C . LYS A 1 99 ? -2.670 -5.835 -11.573 1.00 95.75 99 LYS A C 1
ATOM 781 O O . LYS A 1 99 ? -1.473 -5.969 -11.824 1.00 95.75 99 LYS A O 1
ATOM 786 N N . LYS A 1 100 ? -3.117 -4.910 -10.716 1.00 95.75 100 LYS A N 1
ATOM 787 C CA . LYS A 1 100 ? -2.213 -4.007 -9.978 1.00 95.75 100 LYS A CA 1
ATOM 788 C C . LYS A 1 100 ? -1.309 -4.782 -9.017 1.00 95.75 100 LYS A C 1
ATOM 790 O O . LYS A 1 100 ? -0.118 -4.498 -8.953 1.00 95.75 100 LYS A O 1
ATOM 795 N N . TRP A 1 101 ? -1.845 -5.799 -8.345 1.00 96.50 101 TRP A N 1
ATOM 796 C CA . TRP A 1 101 ? -1.101 -6.696 -7.459 1.00 96.50 101 TRP A CA 1
ATOM 797 C C . TRP A 1 101 ? 0.012 -7.446 -8.202 1.00 96.50 101 TRP A C 1
ATOM 799 O O . TRP A 1 101 ? 1.169 -7.421 -7.781 1.00 96.50 101 TRP A O 1
ATOM 809 N N . ARG A 1 102 ? -0.303 -8.028 -9.368 1.00 95.12 102 ARG A N 1
ATOM 810 C CA . ARG A 1 102 ? 0.682 -8.684 -10.243 1.00 95.12 102 ARG A CA 1
ATOM 811 C C . ARG A 1 102 ? 1.741 -7.716 -10.757 1.00 95.12 102 ARG A C 1
ATOM 813 O O . ARG A 1 102 ? 2.920 -8.053 -10.753 1.00 95.12 102 ARG A O 1
ATOM 820 N N . ASN A 1 103 ? 1.366 -6.493 -11.126 1.00 94.56 103 ASN A N 1
ATOM 821 C CA . ASN A 1 103 ? 2.333 -5.476 -11.554 1.00 94.56 103 ASN A CA 1
ATOM 822 C C . ASN A 1 103 ? 3.339 -5.093 -10.453 1.00 94.56 103 ASN A C 1
ATOM 824 O O . ASN A 1 103 ? 4.392 -4.548 -10.770 1.00 94.56 103 ASN A O 1
ATOM 828 N N . LEU A 1 104 ? 3.034 -5.370 -9.181 1.00 94.31 104 LEU A N 1
ATOM 829 C CA . LEU A 1 104 ? 3.950 -5.212 -8.046 1.00 94.31 104 LEU A CA 1
ATOM 830 C C . LEU A 1 104 ? 4.717 -6.495 -7.696 1.00 94.31 104 LEU A C 1
ATOM 832 O O . LEU A 1 104 ? 5.427 -6.519 -6.695 1.00 94.31 104 LEU A O 1
ATOM 836 N N . CYS A 1 105 ? 4.578 -7.546 -8.507 1.00 93.38 105 CYS A N 1
ATOM 837 C CA . CYS A 1 105 ? 5.209 -8.854 -8.316 1.00 93.38 105 CYS A CA 1
ATOM 838 C C . CYS A 1 105 ? 4.870 -9.498 -6.964 1.00 93.38 105 CYS A C 1
ATOM 840 O O . CYS A 1 105 ? 5.667 -10.242 -6.393 1.00 93.38 105 CYS A O 1
ATOM 842 N N . LEU A 1 106 ? 3.671 -9.209 -6.454 1.00 93.00 106 LEU A N 1
ATOM 843 C CA . LEU A 1 106 ? 3.183 -9.768 -5.205 1.00 93.00 106 LEU A CA 1
ATOM 844 C C . LEU A 1 106 ? 2.562 -11.162 -5.437 1.00 93.00 106 LEU A C 1
ATOM 846 O O . LEU A 1 106 ? 1.869 -11.358 -6.442 1.00 93.00 106 LEU A O 1
ATOM 850 N N . PRO A 1 107 ? 2.739 -12.128 -4.512 1.00 92.19 107 PRO A N 1
ATOM 851 C CA . PRO A 1 107 ? 2.174 -13.471 -4.658 1.00 92.19 107 PRO A CA 1
ATOM 852 C C . PRO A 1 107 ? 0.641 -13.455 -4.685 1.00 92.19 107 PRO A C 1
ATOM 854 O O . PRO A 1 107 ? 0.003 -12.828 -3.834 1.00 92.19 107 PRO A O 1
ATOM 857 N N . MET A 1 108 ? 0.029 -14.168 -5.631 1.00 93.62 108 MET A N 1
ATOM 858 C CA . MET A 1 108 ? -1.433 -14.190 -5.786 1.00 93.62 108 MET A CA 1
ATOM 859 C C . MET A 1 108 ? -2.136 -14.922 -4.645 1.00 93.62 108 MET A C 1
ATOM 861 O O . MET A 1 108 ? -3.261 -14.586 -4.293 1.00 93.62 108 MET A O 1
ATOM 865 N N . GLU A 1 109 ? -1.467 -15.885 -4.025 1.00 92.75 109 GLU A N 1
ATOM 866 C CA . GLU A 1 109 ? -1.953 -16.627 -2.863 1.00 92.75 109 GLU A CA 1
ATOM 867 C C . GLU A 1 109 ? -2.201 -15.681 -1.687 1.00 92.75 109 GLU A C 1
ATOM 869 O O . GLU A 1 109 ? -3.169 -15.852 -0.952 1.00 92.75 109 GLU A O 1
ATOM 874 N N . ARG A 1 110 ? -1.370 -14.638 -1.549 1.00 90.94 110 ARG A N 1
ATOM 875 C CA . ARG A 1 110 ? -1.550 -13.598 -0.530 1.00 90.94 110 ARG A CA 1
ATOM 876 C C . ARG A 1 110 ? -2.765 -12.738 -0.825 1.00 90.94 110 ARG A C 1
ATOM 878 O O . ARG A 1 110 ? -3.548 -12.503 0.085 1.00 90.94 110 ARG A O 1
ATOM 885 N N . LEU A 1 111 ? -2.958 -12.330 -2.079 1.00 94.88 111 LEU A N 1
ATOM 886 C CA . LEU A 1 111 ? -4.160 -11.591 -2.462 1.00 94.88 111 LEU A CA 1
ATOM 887 C C . LEU A 1 111 ? -5.423 -12.405 -2.170 1.00 94.88 111 LEU A C 1
ATOM 889 O O . LEU A 1 111 ? -6.336 -11.896 -1.532 1.00 94.88 111 LEU A O 1
ATOM 893 N N . ARG A 1 112 ? -5.447 -13.684 -2.563 1.00 94.06 112 ARG A N 1
ATOM 894 C CA . ARG A 1 112 ? -6.573 -14.587 -2.278 1.00 94.06 112 ARG A CA 1
ATOM 895 C C . ARG A 1 112 ? -6.822 -14.722 -0.776 1.00 94.06 112 ARG A C 1
ATOM 897 O O . ARG A 1 112 ? -7.964 -14.620 -0.353 1.00 94.06 112 ARG A O 1
ATOM 904 N N . ALA A 1 113 ? -5.768 -14.900 0.022 1.00 93.00 113 ALA A N 1
ATOM 905 C CA . ALA A 1 113 ? -5.890 -14.995 1.475 1.00 93.00 113 ALA A CA 1
ATOM 906 C C . ALA A 1 113 ? -6.491 -13.727 2.102 1.00 93.00 113 ALA A C 1
ATOM 908 O O . ALA A 1 113 ? -7.268 -13.844 3.039 1.00 93.00 113 ALA A O 1
ATOM 909 N N . LEU A 1 114 ? -6.170 -12.536 1.578 1.00 94.19 114 LEU A N 1
ATOM 910 C CA . LEU A 1 114 ? -6.801 -11.287 2.014 1.00 94.19 114 LEU A CA 1
ATOM 911 C C . LEU A 1 114 ? -8.270 -11.231 1.592 1.00 94.19 114 LEU A C 1
ATOM 913 O O . LEU A 1 114 ? -9.123 -10.945 2.419 1.00 94.19 114 LEU A O 1
ATOM 917 N N . LEU A 1 115 ? -8.574 -11.526 0.327 1.00 94.50 115 LEU A N 1
ATOM 918 C CA . LEU A 1 115 ? -9.937 -11.427 -0.201 1.00 94.50 115 LEU A CA 1
ATOM 919 C C . LEU A 1 115 ? -10.914 -12.394 0.477 1.00 94.50 115 LEU A C 1
ATOM 921 O O . LEU A 1 115 ? -12.071 -12.044 0.627 1.00 94.50 115 LEU A O 1
ATOM 925 N N . VAL A 1 116 ? -10.454 -13.561 0.942 1.00 93.75 116 VAL A N 1
ATOM 926 C CA . VAL A 1 116 ? -11.285 -14.512 1.709 1.00 93.75 116 VAL A CA 1
ATOM 927 C C . VAL A 1 116 ? -11.750 -13.938 3.055 1.00 93.75 116 VAL A C 1
ATOM 929 O O . VAL A 1 116 ? -12.763 -14.387 3.583 1.00 93.75 116 VAL A O 1
ATOM 932 N N . LEU A 1 117 ? -11.034 -12.959 3.619 1.00 92.62 117 LEU A N 1
ATOM 933 C CA . LEU A 1 117 ? -11.433 -12.308 4.872 1.00 92.62 117 LEU A CA 1
ATOM 934 C C . LEU A 1 117 ? -12.610 -11.342 4.681 1.00 92.62 117 LEU A C 1
ATOM 936 O O . LEU A 1 117 ? -13.273 -11.000 5.656 1.00 92.62 117 LEU A O 1
ATOM 940 N N . ASP A 1 118 ? -12.872 -10.898 3.450 1.00 90.25 118 ASP A N 1
ATOM 941 C CA . ASP A 1 118 ? -14.018 -10.052 3.125 1.00 90.25 118 ASP A CA 1
ATOM 942 C C . ASP A 1 118 ? -15.095 -10.870 2.403 1.00 90.25 118 ASP A C 1
ATOM 944 O O . ASP A 1 118 ? -14.805 -11.749 1.596 1.00 90.25 118 ASP A O 1
ATOM 948 N N . HIS A 1 119 ? -16.368 -10.558 2.642 1.00 85.75 119 HIS A N 1
ATOM 949 C CA . HIS A 1 119 ? -17.490 -11.198 1.945 1.00 85.75 119 HIS A CA 1
ATOM 950 C C . HIS A 1 119 ? -17.746 -10.526 0.579 1.00 85.75 119 HIS A C 1
ATOM 952 O O . HIS A 1 119 ? -18.879 -10.165 0.263 1.00 85.75 119 HIS A O 1
ATOM 958 N N . CYS A 1 120 ? -16.689 -10.282 -0.204 1.00 87.75 120 CYS A N 1
ATOM 959 C CA . CYS A 1 120 ? -16.767 -9.607 -1.501 1.00 87.75 120 CYS A CA 1
ATOM 960 C C . CYS A 1 120 ? -16.831 -10.601 -2.671 1.00 87.75 120 CYS A C 1
ATOM 962 O O . CYS A 1 120 ? -16.122 -11.606 -2.676 1.00 87.75 120 CYS A O 1
ATOM 964 N N . GLU A 1 121 ? -17.630 -10.288 -3.696 1.00 85.88 121 GLU A N 1
ATOM 965 C CA . GLU A 1 121 ? -17.779 -11.141 -4.887 1.00 85.88 121 GLU A CA 1
ATOM 966 C C . GLU A 1 121 ? -17.041 -10.579 -6.111 1.00 85.88 121 GLU A C 1
ATOM 968 O O . GLU A 1 121 ? -16.163 -11.236 -6.666 1.00 85.88 121 GLU A O 1
ATOM 973 N N . THR A 1 122 ? -17.379 -9.359 -6.542 1.00 92.62 122 THR A N 1
ATOM 974 C CA . THR A 1 122 ? -16.868 -8.759 -7.793 1.00 92.62 122 THR A CA 1
ATOM 975 C C . THR A 1 122 ? -16.001 -7.526 -7.571 1.00 92.62 122 THR A C 1
ATOM 977 O O . THR A 1 122 ? -15.095 -7.241 -8.358 1.00 92.62 122 THR A O 1
ATOM 980 N N . GLU A 1 123 ? -16.263 -6.796 -6.493 1.00 96.19 123 GLU A N 1
ATOM 981 C CA . GLU A 1 123 ? -15.552 -5.588 -6.098 1.00 96.19 123 GLU A CA 1
ATOM 982 C C . GLU A 1 123 ? -15.420 -5.521 -4.578 1.00 96.19 123 GLU A C 1
ATOM 984 O O . GLU A 1 123 ? -16.229 -6.086 -3.844 1.00 96.19 123 GLU A O 1
ATOM 989 N N . ILE A 1 124 ? -14.399 -4.810 -4.110 1.00 96.50 124 ILE A N 1
ATOM 990 C CA . ILE A 1 124 ? -14.141 -4.588 -2.688 1.00 96.50 124 ILE A CA 1
ATOM 991 C C . ILE A 1 124 ? -14.015 -3.092 -2.411 1.00 96.50 124 ILE A C 1
ATOM 993 O O . ILE A 1 124 ? -13.461 -2.335 -3.214 1.00 96.50 124 ILE A O 1
ATOM 997 N N . GLU A 1 125 ? -14.521 -2.649 -1.259 1.00 96.50 125 GLU A N 1
ATOM 998 C CA . GLU A 1 125 ? -14.313 -1.275 -0.808 1.00 96.50 125 GLU A CA 1
ATOM 999 C C . GLU A 1 125 ? -12.819 -1.043 -0.546 1.00 96.50 125 GLU A C 1
ATOM 1001 O O . GLU A 1 125 ? -12.186 -1.756 0.237 1.00 96.50 125 GLU A O 1
ATOM 1006 N N . TRP A 1 126 ? -12.238 -0.031 -1.192 1.00 96.94 126 TRP A N 1
ATOM 1007 C CA . TRP A 1 126 ? -10.786 0.156 -1.229 1.00 96.94 126 TRP A CA 1
ATOM 1008 C C . TRP A 1 126 ? -10.167 0.282 0.169 1.00 96.94 126 TRP A C 1
ATOM 1010 O O . TRP A 1 126 ? -9.104 -0.276 0.442 1.00 96.94 126 TRP A O 1
ATOM 1020 N N . ILE A 1 127 ? -10.845 0.992 1.073 1.00 97.19 127 ILE A N 1
ATOM 1021 C CA . ILE A 1 127 ? -10.372 1.194 2.446 1.00 97.19 127 ILE A CA 1
ATOM 1022 C C . ILE A 1 127 ? -10.387 -0.116 3.246 1.00 97.19 127 ILE A C 1
ATOM 1024 O O . ILE A 1 127 ? -9.460 -0.344 4.022 1.00 97.19 127 ILE A O 1
ATOM 1028 N N . LYS A 1 128 ? -11.364 -1.006 3.015 1.00 97.06 128 LYS A N 1
ATOM 1029 C CA . LYS A 1 128 ? -11.396 -2.343 3.628 1.00 97.06 128 LYS A CA 1
ATOM 1030 C C . LYS A 1 128 ? -10.238 -3.198 3.132 1.00 97.06 128 LYS A C 1
ATOM 1032 O O . LYS A 1 128 ? -9.475 -3.719 3.939 1.00 97.06 128 LYS A O 1
ATOM 1037 N N . PHE A 1 129 ? -10.025 -3.250 1.816 1.00 97.44 129 PHE A N 1
ATOM 1038 C CA . PHE A 1 129 ? -8.885 -3.977 1.255 1.00 97.44 129 PHE A CA 1
ATOM 1039 C C . PHE A 1 129 ? -7.544 -3.461 1.798 1.00 97.44 129 PHE A C 1
ATOM 1041 O O . PHE A 1 129 ? -6.673 -4.242 2.183 1.00 97.44 129 PHE A O 1
ATOM 1048 N N . LEU A 1 130 ? -7.377 -2.136 1.874 1.00 97.38 130 LEU A N 1
ATOM 1049 C CA . LEU A 1 130 ? -6.178 -1.530 2.446 1.00 97.38 130 LEU A CA 1
ATOM 1050 C C . LEU A 1 130 ? -5.986 -1.930 3.916 1.00 97.38 130 LEU A C 1
ATOM 1052 O O . LEU A 1 130 ? -4.858 -2.210 4.324 1.00 97.38 130 LEU A O 1
ATOM 1056 N N . ALA A 1 131 ? -7.069 -1.971 4.694 1.00 96.81 131 ALA A N 1
ATOM 1057 C CA . ALA A 1 131 ? -7.048 -2.398 6.086 1.00 96.81 131 ALA A CA 1
ATOM 1058 C C . ALA A 1 131 ? -6.588 -3.856 6.231 1.00 96.81 131 ALA A C 1
ATOM 1060 O O . ALA A 1 131 ? -5.709 -4.124 7.047 1.00 96.81 131 ALA A O 1
ATOM 1061 N N . LEU A 1 132 ? -7.101 -4.767 5.397 1.00 96.06 132 LEU A N 1
ATOM 1062 C CA . LEU A 1 132 ? -6.661 -6.169 5.345 1.00 96.06 132 LEU A CA 1
ATOM 1063 C C . LEU A 1 132 ? -5.174 -6.284 4.984 1.00 96.06 132 LEU A C 1
ATOM 1065 O O . LEU A 1 132 ? -4.413 -7.022 5.608 1.00 96.06 132 LEU A O 1
ATOM 1069 N N . GLY A 1 133 ? -4.723 -5.504 4.000 1.00 95.06 133 GLY A N 1
ATOM 1070 C CA . GLY A 1 133 ? -3.303 -5.413 3.669 1.00 95.06 133 GLY A CA 1
ATOM 1071 C C . GLY A 1 133 ? -2.470 -4.991 4.881 1.00 95.06 133 GLY A C 1
ATOM 1072 O O . GLY A 1 133 ? -1.467 -5.631 5.195 1.00 95.06 133 GLY A O 1
ATOM 1073 N N . CYS A 1 134 ? -2.905 -3.958 5.605 1.00 95.19 134 CYS A N 1
ATOM 1074 C CA . CYS A 1 134 ? -2.223 -3.467 6.801 1.00 95.19 134 CYS A CA 1
ATOM 1075 C C . CYS A 1 134 ? -2.234 -4.476 7.956 1.00 95.19 134 CYS A C 1
ATOM 1077 O O . CYS A 1 134 ? -1.234 -4.575 8.669 1.00 95.19 134 CYS A O 1
ATOM 1079 N N . SER A 1 135 ? -3.320 -5.235 8.135 1.00 93.31 135 SER A N 1
ATOM 1080 C CA . SER A 1 135 ? -3.390 -6.282 9.156 1.00 93.31 135 SER A CA 1
ATOM 1081 C C . SER A 1 135 ? -2.439 -7.432 8.846 1.00 93.31 135 SER A C 1
ATOM 1083 O O . SER A 1 135 ? -1.782 -7.921 9.751 1.00 93.31 135 SER A O 1
ATOM 1085 N N . SER A 1 136 ? -2.236 -7.783 7.574 1.00 91.25 136 SER A N 1
ATOM 1086 C CA . SER A 1 136 ? -1.265 -8.824 7.202 1.00 91.25 136 SER A CA 1
ATOM 1087 C C . SER A 1 136 ? 0.207 -8.447 7.435 1.00 91.25 136 SER A C 1
ATOM 1089 O O . SER A 1 136 ? 1.058 -9.333 7.519 1.00 91.25 136 SER A O 1
ATOM 1091 N N . LEU A 1 137 ? 0.520 -7.148 7.562 1.00 87.88 137 LEU A N 1
ATOM 1092 C CA . LEU A 1 137 ? 1.870 -6.659 7.878 1.00 87.88 137 LEU A CA 1
ATOM 1093 C C . LEU A 1 137 ? 2.183 -6.680 9.383 1.00 87.88 137 LEU A C 1
ATOM 1095 O O . LEU A 1 137 ? 3.356 -6.714 9.765 1.00 87.88 137 LEU A O 1
ATOM 1099 N N . GLY A 1 138 ? 1.154 -6.615 10.234 1.00 77.44 138 GLY A N 1
ATOM 1100 C CA . GLY A 1 138 ? 1.276 -6.449 11.680 1.00 77.44 138 GLY A CA 1
ATOM 1101 C C . GLY A 1 138 ? 0.694 -7.625 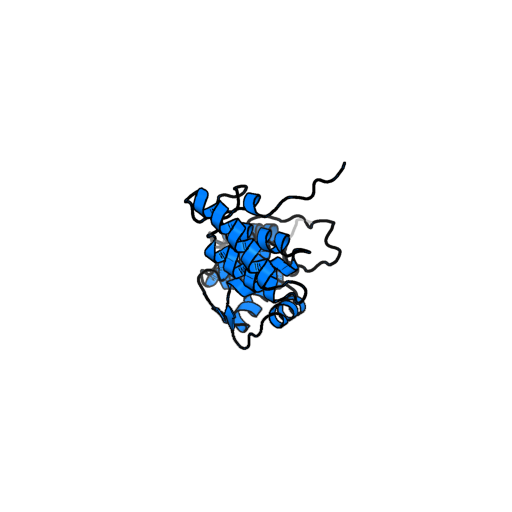12.463 1.00 77.44 138 GLY A C 1
ATOM 1102 O O . GLY A 1 138 ? -0.283 -8.232 12.066 1.00 77.44 138 GLY A O 1
ATOM 1103 N N . GLY A 1 139 ? 1.253 -7.933 13.632 1.00 80.75 139 GLY A N 1
ATOM 1104 C CA . GLY A 1 139 ? 0.726 -9.010 14.486 1.00 80.75 139 GLY A CA 1
ATOM 1105 C C . GLY A 1 139 ? -0.434 -8.602 15.404 1.00 80.75 139 GLY A C 1
ATOM 1106 O O . GLY A 1 139 ? -0.805 -9.381 16.272 1.00 80.75 139 GLY A O 1
ATOM 1107 N N . SER A 1 140 ? -0.937 -7.366 15.311 1.00 89.81 140 SER A N 1
ATOM 1108 C CA . SER A 1 140 ? -2.001 -6.856 16.189 1.00 89.81 140 SER A CA 1
ATOM 1109 C C . SER A 1 140 ? -2.823 -5.759 15.512 1.00 89.81 140 SER A C 1
ATOM 1111 O O . SER A 1 140 ? -2.301 -5.044 14.649 1.00 89.81 140 SER A O 1
ATOM 1113 N N . LEU A 1 141 ? -4.063 -5.562 15.972 1.00 92.00 141 LEU A N 1
ATOM 1114 C CA . LEU A 1 141 ? -4.967 -4.507 15.501 1.00 92.00 141 LEU A CA 1
ATOM 1115 C C . LEU A 1 141 ? -4.321 -3.111 15.563 1.00 92.00 141 LEU A C 1
ATOM 1117 O O . LEU A 1 141 ? -4.338 -2.371 14.584 1.00 92.00 141 LEU A O 1
ATOM 1121 N N . ASN A 1 142 ? -3.636 -2.776 16.660 1.00 92.19 142 ASN A N 1
ATOM 1122 C CA . ASN A 1 142 ? -2.952 -1.484 16.804 1.00 92.19 142 ASN A CA 1
ATOM 1123 C C . ASN A 1 142 ? -1.792 -1.302 15.810 1.00 92.19 142 ASN A C 1
ATOM 1125 O O . ASN A 1 142 ? -1.554 -0.195 15.328 1.00 92.19 142 ASN A O 1
ATOM 1129 N N . THR A 1 143 ? -1.066 -2.374 15.476 1.00 92.25 143 THR A N 1
ATOM 1130 C CA . THR A 1 143 ? -0.022 -2.321 14.439 1.00 92.25 143 THR A CA 1
ATOM 1131 C C . THR A 1 143 ? -0.634 -2.132 13.051 1.00 92.25 143 THR A C 1
ATOM 1133 O O . THR A 1 143 ? -0.110 -1.342 12.267 1.00 92.25 143 THR A O 1
ATOM 1136 N N . ALA A 1 144 ? -1.764 -2.785 12.763 1.00 94.44 144 ALA A N 1
ATOM 1137 C CA . ALA A 1 144 ? -2.504 -2.578 11.520 1.00 94.44 144 ALA A CA 1
ATOM 1138 C C . ALA A 1 144 ? -2.960 -1.116 11.386 1.00 94.44 144 ALA A C 1
ATOM 1140 O O . ALA A 1 144 ? -2.672 -0.465 10.383 1.00 94.44 144 ALA A O 1
ATOM 1141 N N . MET A 1 145 ? -3.574 -0.564 12.438 1.00 96.12 145 MET A N 1
ATOM 1142 C CA . MET A 1 145 ? -4.021 0.833 12.472 1.00 96.12 145 MET A CA 1
ATOM 1143 C C . MET A 1 145 ? -2.870 1.826 12.318 1.00 96.12 145 MET A C 1
ATOM 1145 O O . MET A 1 145 ? -3.018 2.840 11.638 1.00 96.12 145 MET A O 1
ATOM 1149 N N . LYS A 1 146 ? -1.693 1.522 12.879 1.00 95.00 146 LYS A N 1
ATOM 1150 C CA . LYS A 1 146 ? -0.485 2.317 12.638 1.00 95.00 146 LYS A CA 1
ATOM 1151 C C . LYS A 1 146 ? -0.155 2.384 11.142 1.00 95.00 146 LYS A C 1
ATOM 1153 O O . LYS A 1 146 ? 0.034 3.482 10.620 1.00 95.00 146 LYS A O 1
ATOM 1158 N N . HIS A 1 147 ? -0.110 1.243 10.451 1.00 94.81 147 HIS A N 1
ATOM 1159 C CA . HIS A 1 147 ? 0.170 1.212 9.011 1.00 94.81 147 HIS A CA 1
ATOM 1160 C C . HIS A 1 147 ? -0.893 1.958 8.197 1.00 94.81 147 HIS A C 1
ATOM 1162 O O . HIS A 1 147 ? -0.538 2.700 7.281 1.00 94.81 147 HIS A O 1
ATOM 1168 N N . VAL A 1 148 ? -2.172 1.823 8.563 1.00 96.62 148 VAL A N 1
ATOM 1169 C CA . VAL A 1 148 ? -3.283 2.559 7.941 1.00 96.62 148 VAL A CA 1
ATOM 1170 C C . VAL A 1 148 ? -3.052 4.066 8.044 1.00 96.62 148 VAL A C 1
ATOM 1172 O O . VAL A 1 148 ? -3.062 4.752 7.023 1.00 96.62 148 VAL A O 1
ATOM 1175 N N . CYS A 1 149 ? -2.773 4.579 9.245 1.00 96.31 149 CYS A N 1
ATOM 1176 C CA . CYS A 1 149 ? -2.495 5.998 9.466 1.00 96.31 149 CYS A CA 1
ATOM 1177 C C . CYS A 1 149 ? -1.297 6.485 8.639 1.00 96.31 149 CYS A C 1
ATOM 1179 O O . CYS A 1 149 ? -1.392 7.483 7.932 1.00 96.31 149 CYS A O 1
ATOM 1181 N N . GLU A 1 150 ? -0.184 5.752 8.655 1.00 94.81 150 GLU A N 1
ATOM 1182 C CA . GLU A 1 150 ? 1.031 6.115 7.914 1.00 94.81 150 GLU A CA 1
ATOM 1183 C C . GLU A 1 150 ? 0.862 6.067 6.380 1.00 94.81 150 GLU A C 1
ATOM 1185 O O . GLU A 1 150 ? 1.594 6.748 5.654 1.00 94.81 150 GLU A O 1
ATOM 1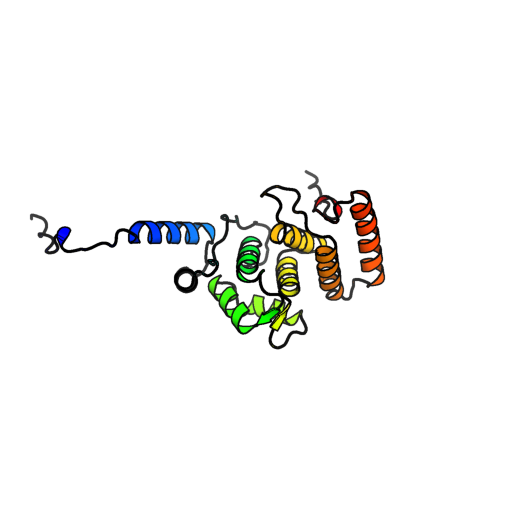190 N N . ILE A 1 151 ? -0.083 5.271 5.865 1.00 95.50 151 ILE A N 1
ATOM 1191 C CA . ILE A 1 151 ? -0.399 5.211 4.430 1.00 95.50 151 ILE A CA 1
ATOM 1192 C C . ILE A 1 151 ? -1.387 6.310 4.026 1.00 95.50 151 ILE A C 1
ATOM 1194 O O . ILE A 1 151 ? -1.195 6.932 2.980 1.00 95.50 151 ILE A O 1
ATOM 1198 N N . LEU A 1 152 ? -2.433 6.530 4.826 1.00 96.00 152 LEU A N 1
ATOM 1199 C CA . LEU A 1 152 ? -3.539 7.441 4.511 1.00 96.00 152 LEU A CA 1
ATOM 1200 C C . LEU A 1 152 ? -3.254 8.905 4.862 1.00 96.00 152 LEU A C 1
ATOM 1202 O O . LEU A 1 152 ? -3.952 9.797 4.374 1.00 96.00 152 LEU A O 1
ATOM 1206 N N . THR A 1 153 ? -2.271 9.166 5.723 1.00 94.94 153 THR A N 1
ATOM 1207 C CA . THR A 1 153 ? -1.974 10.522 6.181 1.00 94.94 153 THR A CA 1
ATOM 1208 C C . THR A 1 153 ? -1.547 11.452 5.044 1.00 94.94 153 THR A C 1
ATOM 1210 O O . THR A 1 153 ? -0.859 11.063 4.098 1.00 94.94 153 THR A O 1
ATOM 1213 N N . GLN A 1 154 ? -1.943 12.716 5.179 1.00 92.06 154 GLN A N 1
ATOM 1214 C CA . GLN A 1 154 ? -1.467 13.828 4.354 1.00 92.06 154 GLN A CA 1
ATOM 1215 C C . GLN A 1 154 ? -0.364 14.633 5.052 1.00 92.06 154 GLN A C 1
ATOM 1217 O O . GLN A 1 154 ? 0.150 15.590 4.475 1.00 92.06 154 GLN A O 1
ATOM 1222 N N . ASP A 1 155 ? -0.006 14.268 6.288 1.00 92.19 155 ASP A N 1
ATOM 1223 C CA . ASP A 1 155 ? 1.111 14.891 6.986 1.00 92.19 155 ASP A CA 1
ATOM 1224 C C . ASP A 1 155 ? 2.423 14.656 6.213 1.00 92.19 155 ASP A C 1
ATOM 1226 O O . ASP A 1 155 ? 2.576 13.636 5.525 1.00 92.19 155 ASP A O 1
ATOM 1230 N N . PRO A 1 156 ? 3.398 15.577 6.330 1.00 88.75 156 PRO A N 1
ATOM 1231 C CA . PRO A 1 156 ? 4.720 15.361 5.766 1.00 88.75 156 PRO A CA 1
ATOM 1232 C C . PRO A 1 156 ? 5.365 14.107 6.358 1.00 88.75 156 PRO A C 1
ATOM 1234 O O . PRO A 1 156 ? 5.051 13.663 7.466 1.00 88.75 156 PRO A O 1
ATOM 1237 N N . GLU A 1 157 ? 6.303 13.538 5.612 1.00 82.94 157 GLU A N 1
ATOM 1238 C CA . GLU A 1 157 ? 7.029 12.354 6.046 1.00 82.94 157 GLU A CA 1
ATOM 1239 C C . GLU A 1 157 ? 7.754 12.596 7.381 1.00 82.94 157 GLU A C 1
ATOM 1241 O O . GLU A 1 157 ? 8.380 13.634 7.583 1.00 82.94 157 GLU A O 1
ATOM 1246 N N . GLY A 1 158 ? 7.638 11.644 8.312 1.00 81.19 158 GLY A N 1
ATOM 1247 C CA . GLY A 1 158 ? 8.131 11.799 9.688 1.00 81.19 158 GLY A CA 1
ATOM 1248 C C . GLY A 1 158 ? 7.209 12.612 10.607 1.00 81.19 158 GLY A C 1
ATOM 1249 O O . GLY A 1 158 ? 7.512 12.760 11.789 1.00 81.19 158 GLY A O 1
ATOM 1250 N N . GLY A 1 159 ? 6.086 13.115 10.090 1.00 88.12 159 GLY A N 1
ATOM 1251 C CA . GLY A 1 159 ? 5.029 13.747 10.869 1.00 88.12 159 GLY A CA 1
ATOM 1252 C C . GLY A 1 159 ? 4.203 12.758 11.709 1.00 88.12 159 GLY A C 1
ATOM 1253 O O . GLY A 1 159 ? 4.460 11.554 11.713 1.00 88.12 159 GLY A O 1
ATOM 1254 N N . PRO A 1 160 ? 3.167 13.249 12.412 1.00 90.31 160 PRO A N 1
ATOM 1255 C CA . PRO A 1 160 ? 2.379 12.459 13.368 1.00 90.31 160 PRO A CA 1
ATOM 1256 C C . PRO A 1 160 ? 1.405 11.450 12.726 1.00 90.31 160 PRO A C 1
ATOM 1258 O O . PRO A 1 160 ? 0.675 10.766 13.447 1.00 90.31 160 PRO A O 1
ATOM 1261 N N . ALA A 1 161 ? 1.401 11.356 11.391 1.00 94.50 161 ALA A N 1
ATOM 1262 C CA . ALA A 1 161 ? 0.569 10.471 10.583 1.00 94.50 161 ALA A CA 1
ATOM 1263 C C . ALA A 1 161 ? -0.925 10.559 10.923 1.00 94.50 161 ALA A C 1
ATOM 1265 O O . ALA A 1 161 ? -1.590 9.554 11.171 1.00 94.50 161 ALA A O 1
ATOM 1266 N N . ARG A 1 162 ? -1.457 11.782 10.962 1.00 95.00 162 ARG A N 1
ATOM 1267 C CA . ARG A 1 162 ? -2.854 12.020 11.318 1.00 95.00 162 ARG A CA 1
ATOM 1268 C C . ARG A 1 162 ? -3.798 11.694 10.169 1.00 95.00 162 ARG A C 1
ATOM 1270 O O . ARG A 1 162 ? -3.494 11.992 9.009 1.00 95.00 162 ARG A O 1
ATOM 1277 N N . ILE A 1 163 ? -4.960 11.148 10.516 1.00 96.56 163 ILE A N 1
ATOM 1278 C CA . ILE A 1 163 ? -6.091 10.898 9.612 1.00 96.56 163 ILE A CA 1
ATOM 1279 C C . ILE A 1 163 ? -7.409 11.346 10.265 1.00 96.56 163 ILE A C 1
ATOM 1281 O O . ILE A 1 163 ? -7.451 11.489 11.490 1.00 96.56 163 ILE A O 1
ATOM 1285 N N . PRO A 1 164 ? -8.487 11.563 9.489 1.00 96.31 164 PRO A N 1
ATOM 1286 C CA . PRO A 1 164 ? -9.803 11.843 10.057 1.00 96.31 164 PRO A CA 1
ATOM 1287 C C . PRO A 1 164 ? -10.262 10.719 10.990 1.00 96.31 164 PRO A C 1
ATOM 1289 O O . PRO A 1 164 ? -10.133 9.538 10.650 1.00 96.31 164 PRO A O 1
ATOM 1292 N N . PHE A 1 165 ? -10.831 11.082 12.142 1.00 96.50 165 PHE A N 1
ATOM 1293 C CA . PHE A 1 165 ? -11.303 10.104 13.126 1.00 96.50 165 PHE A CA 1
ATOM 1294 C C . PHE A 1 165 ? -12.372 9.163 12.555 1.00 96.50 165 PHE A C 1
ATOM 1296 O O . PHE A 1 165 ? -12.344 7.968 12.830 1.00 96.50 165 PHE A O 1
ATOM 1303 N N . GLU A 1 166 ? -13.259 9.668 11.696 1.00 96.06 166 GLU A N 1
ATOM 1304 C CA . GLU A 1 166 ? -14.284 8.847 11.042 1.00 96.06 166 GLU A CA 1
ATOM 1305 C C . GLU A 1 166 ? -13.658 7.695 10.240 1.00 96.06 166 GLU A C 1
ATOM 1307 O O . GLU A 1 166 ? -14.040 6.538 10.420 1.00 96.06 166 GLU A O 1
ATOM 1312 N N . THR A 1 167 ? -12.613 7.979 9.454 1.00 96.69 167 THR A N 1
ATOM 1313 C CA . THR A 1 167 ? -11.870 6.958 8.701 1.00 96.69 167 THR A CA 1
ATOM 1314 C C . THR A 1 167 ? -11.179 5.958 9.625 1.00 96.69 167 THR A C 1
ATOM 1316 O O . THR A 1 167 ? -11.235 4.757 9.374 1.00 96.69 167 THR A O 1
ATOM 1319 N N . PHE A 1 168 ? -10.551 6.431 10.706 1.00 97.44 168 PHE A N 1
ATOM 1320 C CA . PHE A 1 168 ? -9.943 5.551 11.706 1.00 97.44 168 PHE A CA 1
ATOM 1321 C C . PHE A 1 168 ? -10.981 4.617 12.334 1.00 97.44 168 PHE A C 1
ATOM 1323 O O . PHE A 1 168 ? -10.764 3.410 12.393 1.00 97.44 168 PHE A O 1
ATOM 1330 N N . SER A 1 169 ? -12.116 5.168 12.766 1.00 97.25 169 SER A N 1
ATOM 1331 C CA . SER A 1 169 ? -13.174 4.422 13.446 1.00 97.25 169 SER A CA 1
ATOM 1332 C C . SER A 1 169 ? -13.804 3.370 12.532 1.00 97.25 169 SER A C 1
ATOM 1334 O O . SER A 1 169 ? -14.028 2.241 12.959 1.00 97.25 169 SER A O 1
ATOM 1336 N N . PHE A 1 170 ? -14.012 3.703 11.254 1.00 98.00 170 PHE A N 1
ATOM 1337 C CA . PHE A 1 170 ? -14.489 2.768 10.241 1.00 98.00 170 PHE A CA 1
ATOM 1338 C C . PHE A 1 170 ? -13.534 1.581 10.079 1.00 98.00 170 PHE A C 1
ATOM 1340 O O . PHE A 1 170 ? -13.959 0.429 10.147 1.00 98.00 170 PHE A O 1
ATOM 1347 N N . VAL A 1 171 ? -12.237 1.857 9.911 1.00 97.62 171 VAL A N 1
ATOM 1348 C CA . VAL A 1 171 ? -11.231 0.807 9.720 1.00 97.62 171 VAL A CA 1
ATOM 1349 C C . VAL A 1 171 ? -11.065 -0.047 10.978 1.00 97.62 171 VAL A C 1
ATOM 1351 O O . VAL A 1 171 ? -10.970 -1.267 10.871 1.00 97.62 171 VAL A O 1
ATOM 1354 N N . TYR A 1 172 ? -11.066 0.575 12.159 1.00 97.44 172 TYR A N 1
ATOM 1355 C CA . TYR A 1 172 ? -10.938 -0.134 13.430 1.00 97.44 172 TYR A CA 1
ATOM 1356 C C . TYR A 1 172 ? -12.104 -1.102 13.644 1.00 97.44 172 TYR A C 1
ATOM 1358 O O . TYR A 1 172 ? -11.860 -2.275 13.906 1.00 97.44 172 TYR A O 1
ATOM 1366 N N . ARG A 1 173 ? -13.355 -0.643 13.466 1.00 97.31 173 ARG A N 1
ATOM 1367 C CA . ARG A 1 173 ? -14.549 -1.503 13.560 1.00 97.31 173 ARG A CA 1
ATOM 1368 C C . ARG A 1 173 ? -14.488 -2.662 12.582 1.00 97.31 173 ARG A C 1
ATOM 1370 O O . ARG A 1 173 ? -14.752 -3.795 12.962 1.00 97.31 173 ARG A O 1
ATOM 1377 N N . TYR A 1 174 ? -14.123 -2.372 11.335 1.00 97.06 174 TYR A N 1
ATOM 1378 C CA . TYR A 1 174 ? -14.027 -3.391 10.302 1.00 97.06 174 TYR A CA 1
ATOM 1379 C C . TYR A 1 174 ? -13.017 -4.479 10.675 1.00 97.06 174 TYR A C 1
ATOM 1381 O O . TYR A 1 174 ? -13.371 -5.649 10.668 1.00 97.06 174 TYR A O 1
ATOM 1389 N N . LEU A 1 175 ? -11.788 -4.105 11.046 1.00 95.88 175 LEU A N 1
ATOM 1390 C CA . LEU A 1 175 ? -10.756 -5.078 11.410 1.00 95.88 175 LEU A CA 1
ATOM 1391 C C . LEU A 1 175 ? -11.073 -5.823 12.709 1.00 95.88 175 LEU A C 1
ATOM 1393 O O . LEU A 1 175 ? -10.815 -7.019 12.786 1.00 95.88 175 LEU A O 1
ATOM 1397 N N . ALA A 1 176 ? -11.623 -5.135 13.712 1.00 95.88 176 ALA A N 1
ATOM 1398 C CA . ALA A 1 176 ? -12.028 -5.760 14.965 1.00 95.88 176 ALA A CA 1
ATOM 1399 C C . ALA A 1 176 ? -13.159 -6.777 14.756 1.00 95.88 176 ALA A C 1
ATOM 1401 O O . ALA A 1 176 ? -13.123 -7.846 15.346 1.00 95.88 176 ALA A O 1
ATOM 1402 N N . GLY A 1 177 ? -14.109 -6.490 13.860 1.00 94.38 177 GLY A N 1
ATOM 1403 C CA . GLY A 1 177 ? -15.205 -7.404 13.527 1.00 94.38 177 GLY A CA 1
ATOM 1404 C C . GLY A 1 177 ? -14.787 -8.669 12.766 1.00 94.38 177 GLY A C 1
ATOM 1405 O O . GLY A 1 177 ? -15.609 -9.567 12.602 1.00 94.38 177 GLY A O 1
ATOM 1406 N N . LEU A 1 178 ? -13.536 -8.759 12.298 1.00 92.50 178 LEU A N 1
ATOM 1407 C CA . LEU A 1 178 ? -12.977 -9.985 11.714 1.00 92.50 178 LEU A CA 1
ATOM 1408 C C . LEU A 1 178 ? -12.424 -10.944 12.777 1.00 92.50 178 LEU A C 1
ATOM 1410 O O . LEU A 1 178 ? -12.154 -12.103 12.461 1.00 92.50 178 LEU A O 1
ATOM 1414 N N . ASP A 1 179 ? -12.223 -10.467 14.006 1.00 90.69 179 ASP A N 1
ATOM 1415 C CA . ASP A 1 179 ? -11.692 -11.249 15.117 1.00 90.69 179 ASP A CA 1
ATOM 1416 C C . ASP A 1 179 ? -12.840 -11.640 16.068 1.00 90.69 179 ASP A C 1
ATOM 1418 O O . ASP A 1 179 ? -13.398 -10.770 16.740 1.00 90.69 179 ASP A O 1
ATOM 1422 N N . PRO A 1 180 ? -13.219 -12.931 16.142 1.00 88.88 180 PRO A N 1
ATOM 1423 C CA . PRO A 1 180 ? -14.325 -13.376 16.988 1.00 88.88 180 PRO A CA 1
ATOM 1424 C C . PRO A 1 180 ? -14.042 -13.212 18.487 1.00 88.88 180 PRO A C 1
ATOM 1426 O O . PRO A 1 180 ? -14.982 -13.254 19.281 1.00 88.88 180 PRO A O 1
ATOM 1429 N N . ASP A 1 181 ? -12.778 -13.023 18.877 1.00 92.12 181 ASP A N 1
ATOM 1430 C CA . ASP A 1 181 ? -12.388 -12.825 20.271 1.00 92.12 181 ASP A CA 1
ATOM 1431 C C . ASP A 1 181 ? -12.612 -11.373 20.736 1.00 92.12 181 ASP A C 1
ATOM 1433 O O . ASP A 1 181 ? -12.551 -11.091 21.936 1.00 92.12 181 ASP A O 1
ATOM 1437 N N . ILE A 1 182 ? -12.885 -10.441 19.814 1.00 92.06 182 ILE A N 1
ATOM 1438 C CA . ILE A 1 182 ? -13.116 -9.028 20.125 1.00 92.06 182 ILE A CA 1
ATOM 1439 C C . ILE A 1 182 ? -14.621 -8.745 20.208 1.00 92.06 182 ILE A C 1
ATOM 1441 O O . ILE A 1 182 ? -15.359 -8.878 19.234 1.00 92.06 182 ILE A O 1
ATOM 1445 N N . MET A 1 183 ? -15.087 -8.285 21.372 1.00 93.62 183 MET A N 1
ATOM 1446 C CA . MET A 1 183 ? -16.488 -7.905 21.559 1.00 93.62 183 MET A CA 1
ATOM 1447 C C . MET A 1 183 ? -16.787 -6.517 20.979 1.00 93.62 183 MET A C 1
ATOM 1449 O O . MET A 1 183 ? -16.054 -5.557 21.211 1.00 93.62 183 MET A O 1
ATOM 1453 N N . GLU A 1 184 ? -17.932 -6.374 20.307 1.00 93.62 184 GLU A N 1
ATOM 1454 C CA . GLU A 1 184 ? -18.399 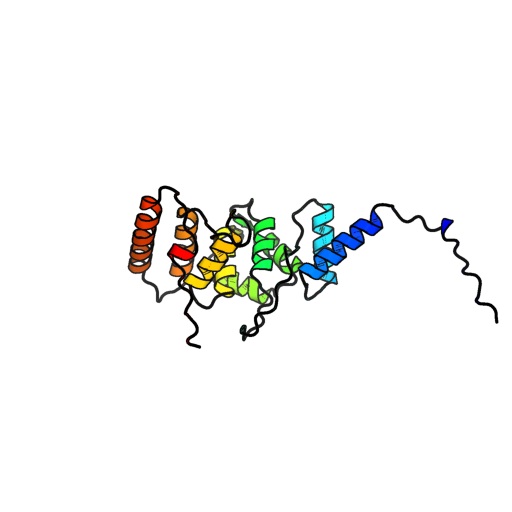-5.092 19.749 1.00 93.62 184 GLU A CA 1
ATOM 1455 C C . GLU A 1 184 ? -18.525 -3.994 20.824 1.00 93.62 184 GLU A C 1
ATOM 1457 O O . GLU A 1 184 ? -18.161 -2.842 20.600 1.00 93.62 184 GLU A O 1
ATOM 1462 N N . MET A 1 185 ? -18.954 -4.372 22.032 1.00 93.25 185 MET A N 1
ATOM 1463 C CA . MET A 1 185 ? -18.983 -3.503 23.215 1.00 93.25 185 MET A CA 1
ATOM 1464 C C . MET A 1 185 ? -17.619 -2.864 23.511 1.00 93.25 185 MET A C 1
ATOM 1466 O O . MET A 1 185 ? -17.547 -1.660 23.773 1.00 93.25 185 MET A O 1
ATOM 1470 N N . ASP A 1 186 ? -16.551 -3.662 23.479 1.00 94.38 186 ASP A N 1
ATOM 1471 C CA . ASP A 1 186 ? -15.199 -3.200 23.794 1.00 94.38 186 ASP A CA 1
ATOM 1472 C C . ASP A 1 186 ? -14.688 -2.258 22.701 1.00 94.38 186 ASP A C 1
ATOM 1474 O O . ASP A 1 186 ? -14.066 -1.235 22.996 1.00 94.38 186 ASP A O 1
ATOM 1478 N N . VAL A 1 187 ? -15.016 -2.559 21.439 1.00 95.44 187 VAL A N 1
ATOM 1479 C CA . VAL A 1 187 ? -14.705 -1.710 20.281 1.00 95.44 187 VAL A CA 1
ATOM 1480 C C . VAL A 1 187 ? -15.359 -0.338 20.415 1.00 95.44 187 VAL A C 1
ATOM 1482 O O . VAL A 1 187 ? -14.675 0.679 20.290 1.00 95.44 187 VAL A O 1
ATOM 1485 N N . GLU A 1 188 ? -16.662 -0.284 20.697 1.00 96.75 188 GLU A N 1
ATOM 1486 C CA . GLU A 1 188 ? -17.373 0.991 20.821 1.00 96.75 188 GLU A CA 1
ATOM 1487 C C . GLU A 1 188 ? -16.924 1.784 22.051 1.00 96.75 188 GLU A C 1
ATOM 1489 O O . GLU A 1 188 ? -16.729 2.997 21.954 1.00 96.75 188 GLU A O 1
ATOM 1494 N N . SER A 1 189 ? -16.681 1.120 23.187 1.00 95.50 189 SER A N 1
ATOM 1495 C CA . SER A 1 189 ? -16.140 1.774 24.384 1.00 95.50 189 SER A CA 1
ATOM 1496 C C . SER A 1 189 ? -14.769 2.404 24.111 1.00 95.50 189 SER A C 1
ATOM 1498 O O . SER A 1 189 ? -14.536 3.573 24.436 1.00 95.50 189 SER A O 1
ATOM 1500 N N . TYR A 1 190 ? -13.884 1.665 23.437 1.00 94.88 190 TYR A N 1
ATOM 1501 C CA . TYR A 1 190 ? -12.564 2.147 23.044 1.00 94.88 190 TYR A CA 1
ATOM 1502 C C . TYR A 1 190 ? -12.638 3.342 22.083 1.00 94.88 190 TYR A C 1
ATOM 1504 O O . TYR A 1 190 ? -11.973 4.362 22.294 1.00 94.88 190 TYR A O 1
ATOM 1512 N N . LEU A 1 191 ? -13.473 3.252 21.043 1.00 95.88 191 LEU A N 1
ATOM 1513 C CA . LEU A 1 191 ? -13.646 4.329 20.068 1.00 95.88 191 LEU A CA 1
ATOM 1514 C C . LEU A 1 191 ? -14.283 5.574 20.691 1.00 95.88 191 LEU A C 1
ATOM 1516 O O . LEU A 1 191 ? -13.880 6.684 20.347 1.00 95.88 191 LEU A O 1
ATOM 1520 N N . MET A 1 192 ? -15.220 5.418 21.626 1.00 94.56 192 MET A N 1
ATOM 1521 C CA . MET A 1 192 ? -15.817 6.539 22.353 1.00 94.56 192 MET A CA 1
ATOM 1522 C C . MET A 1 192 ? -14.767 7.290 23.182 1.00 94.56 192 MET A C 1
ATOM 1524 O O . MET A 1 192 ? -14.661 8.510 23.058 1.00 94.56 192 MET A O 1
ATOM 1528 N N . GLY A 1 193 ? -13.920 6.574 23.931 1.00 92.56 193 GLY A N 1
ATOM 1529 C CA . GLY A 1 193 ? -12.833 7.197 24.695 1.00 92.56 193 GLY A CA 1
ATOM 1530 C C . GLY A 1 193 ? -11.820 7.937 23.810 1.00 92.56 193 GLY A C 1
ATOM 1531 O O . GLY A 1 193 ? -11.373 9.039 24.140 1.00 92.56 193 GLY A O 1
ATOM 1532 N N . LEU A 1 194 ? -11.491 7.382 22.637 1.00 92.56 194 LEU A N 1
ATOM 1533 C CA . LEU A 1 194 ? -10.653 8.082 21.658 1.00 92.56 194 LEU A CA 1
ATOM 1534 C C . LEU A 1 194 ? -11.349 9.316 21.072 1.00 92.56 194 LEU A C 1
ATOM 1536 O O . LEU A 1 194 ? -10.699 10.349 20.895 1.00 92.56 194 LEU A O 1
ATOM 1540 N N . LYS A 1 195 ? -12.653 9.230 20.786 1.00 93.12 195 LYS A N 1
ATOM 1541 C CA . LYS A 1 195 ? -13.439 10.335 20.229 1.00 93.12 195 LYS A CA 1
ATOM 1542 C C . LYS A 1 195 ? -13.465 11.533 21.171 1.00 93.12 195 LYS A C 1
ATOM 1544 O O . LYS A 1 195 ? -13.173 12.639 20.732 1.00 93.12 195 LYS A O 1
ATOM 1549 N N . GLU A 1 196 ? -13.692 11.314 22.464 1.00 90.69 196 GLU A N 1
ATOM 1550 C CA . GLU A 1 196 ? -13.657 12.377 23.481 1.00 90.69 196 GLU A CA 1
ATOM 1551 C C . GLU A 1 196 ? -12.302 13.108 23.505 1.00 90.69 196 GLU A C 1
ATOM 1553 O O . GLU A 1 196 ? -12.235 14.341 23.535 1.00 90.69 196 GLU A O 1
ATOM 1558 N N . SER A 1 197 ? -11.202 12.354 23.407 1.00 87.31 197 SER A N 1
ATOM 1559 C CA . SER A 1 197 ? -9.845 12.908 23.324 1.00 87.31 197 SER A CA 1
ATOM 1560 C C . SER A 1 197 ? -9.610 13.709 22.033 1.00 87.31 197 SER A C 1
ATOM 1562 O O . SER A 1 197 ? -8.984 14.775 22.053 1.00 87.31 197 SER A O 1
ATOM 1564 N N . VAL A 1 198 ? -10.123 13.247 20.890 1.00 89.25 198 VAL A N 1
ATOM 1565 C CA . VAL A 1 198 ? -10.050 13.975 19.609 1.00 89.25 198 VAL A CA 1
ATOM 1566 C C . VAL A 1 198 ? -10.889 15.256 19.648 1.00 89.25 198 VAL A C 1
ATOM 1568 O O . VAL A 1 198 ? -10.393 16.322 19.269 1.00 89.25 198 VAL A O 1
ATOM 1571 N N . ASP A 1 199 ? -12.113 15.185 20.165 1.00 88.88 199 ASP A N 1
ATOM 1572 C CA . ASP A 1 199 ? -13.041 16.316 20.242 1.00 88.88 199 ASP A CA 1
ATOM 1573 C C . ASP A 1 199 ? -12.514 17.415 21.174 1.00 88.88 199 ASP A C 1
ATOM 1575 O O . ASP A 1 199 ? -12.620 18.604 20.855 1.00 88.88 199 ASP A O 1
ATOM 1579 N N . SER A 1 200 ? -11.825 17.043 22.261 1.00 85.19 200 SER A N 1
ATOM 1580 C CA . SER A 1 200 ? -11.158 18.003 23.154 1.00 85.19 200 SER A CA 1
ATOM 1581 C C . SER A 1 200 ? -10.125 18.884 22.429 1.00 85.19 200 SER A C 1
ATOM 1583 O O . SER A 1 200 ? -9.951 20.058 22.766 1.00 85.19 200 SER A O 1
ATOM 1585 N N . ARG A 1 201 ? -9.479 18.348 21.382 1.00 84.19 201 ARG A N 1
ATOM 1586 C CA . ARG A 1 201 ? -8.460 19.034 20.568 1.00 84.19 201 ARG A CA 1
ATOM 1587 C C . ARG A 1 201 ? -9.054 19.826 19.400 1.00 84.19 201 ARG A C 1
ATOM 1589 O O . ARG A 1 201 ? -8.321 20.577 18.758 1.00 84.19 201 ARG A O 1
ATOM 1596 N N . LYS A 1 202 ? -10.356 19.667 19.118 1.00 79.25 202 LYS A N 1
ATOM 1597 C CA . LYS A 1 202 ? -11.119 20.359 18.058 1.00 79.25 202 LYS A CA 1
ATOM 1598 C C . LYS A 1 202 ? -10.504 20.282 16.655 1.00 79.25 202 LYS A C 1
ATOM 1600 O O . LYS A 1 202 ? -10.734 21.163 15.831 1.00 79.25 202 LYS A O 1
ATOM 1605 N N . ASN A 1 203 ? -9.718 19.246 16.372 1.00 80.75 203 ASN A N 1
ATOM 1606 C CA . ASN A 1 203 ? -9.111 19.048 15.056 1.00 80.75 203 ASN A CA 1
ATOM 1607 C C . ASN A 1 203 ? -9.808 17.945 14.240 1.00 80.75 203 ASN A C 1
ATOM 1609 O O . ASN A 1 203 ? -9.617 17.912 13.031 1.00 80.75 203 ASN A O 1
ATOM 1613 N N . GLY A 1 204 ? -10.609 17.068 14.866 1.00 89.50 204 GLY A N 1
ATOM 1614 C CA . GLY A 1 204 ? -11.264 15.929 14.202 1.00 89.50 204 GLY A CA 1
ATOM 1615 C C . GLY A 1 204 ? -10.291 14.860 13.682 1.00 89.50 204 GLY A C 1
ATOM 1616 O O . GLY A 1 204 ? -10.680 13.982 12.909 1.00 89.50 204 GLY A O 1
ATOM 1617 N N . MET A 1 205 ? -9.018 14.941 14.079 1.00 93.56 205 MET A N 1
ATOM 1618 C CA . MET A 1 205 ? -7.926 14.124 13.563 1.00 93.56 205 MET A CA 1
ATOM 1619 C C . MET A 1 205 ? -7.341 13.259 14.673 1.00 93.56 205 MET A C 1
ATOM 1621 O O . MET A 1 205 ? -7.105 13.728 15.786 1.00 93.56 205 MET A O 1
ATOM 1625 N N . ILE A 1 206 ? -7.023 12.016 14.332 1.00 94.31 206 ILE A N 1
ATOM 1626 C CA . ILE A 1 206 ? -6.340 11.069 15.211 1.00 94.31 206 ILE A CA 1
ATOM 1627 C C . ILE A 1 206 ? -4.963 10.736 14.643 1.00 94.31 206 ILE A C 1
ATOM 1629 O O . ILE A 1 206 ? -4.813 10.565 13.433 1.00 94.31 206 ILE A O 1
ATOM 1633 N N . GLY A 1 207 ? -3.949 10.687 15.505 1.00 92.56 207 GLY A N 1
ATOM 1634 C CA . GLY A 1 207 ? -2.568 10.350 15.152 1.00 92.56 207 GLY A CA 1
ATOM 1635 C C . GLY A 1 207 ? -2.032 9.170 15.957 1.00 92.56 207 GLY A C 1
ATOM 1636 O O . GLY A 1 207 ? -2.677 8.678 16.880 1.00 92.56 207 GLY A O 1
ATOM 1637 N N . LEU A 1 208 ? -0.818 8.720 15.629 1.00 92.38 208 LEU A N 1
ATOM 1638 C CA . LEU A 1 208 ? -0.230 7.527 16.259 1.00 92.38 208 LEU A CA 1
ATOM 1639 C C . LEU A 1 208 ? -0.092 7.648 17.784 1.00 92.38 208 LEU A C 1
ATOM 1641 O O . LEU A 1 208 ? -0.283 6.664 18.488 1.00 92.38 208 LEU A O 1
ATOM 1645 N N . SER A 1 209 ? 0.200 8.845 18.301 1.00 90.12 209 SER A N 1
ATOM 1646 C CA 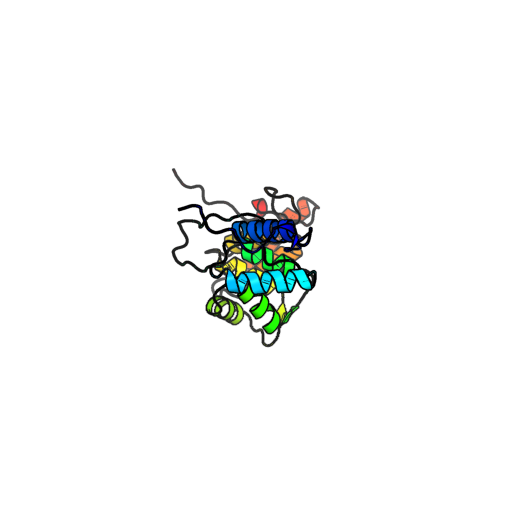. SER A 1 209 ? 0.336 9.098 19.744 1.00 90.12 209 SER A CA 1
ATOM 1647 C C . SER A 1 209 ? -0.929 8.809 20.547 1.00 90.12 209 SER A C 1
ATOM 1649 O O . SER A 1 209 ? -0.844 8.633 21.758 1.00 90.12 209 SER A O 1
ATOM 1651 N N . ASP A 1 210 ? -2.086 8.787 19.887 1.00 89.62 210 ASP A N 1
ATOM 1652 C CA . ASP A 1 210 ? -3.380 8.700 20.558 1.00 89.62 210 ASP A CA 1
ATOM 1653 C C . ASP A 1 210 ? -3.758 7.254 20.902 1.00 89.62 210 ASP A C 1
ATOM 1655 O O . ASP A 1 210 ? -4.513 7.023 21.839 1.00 89.62 210 ASP A O 1
ATOM 1659 N N . PHE A 1 211 ? -3.223 6.278 20.163 1.00 89.75 211 PHE A N 1
ATOM 1660 C CA . PHE A 1 211 ? -3.605 4.868 20.294 1.00 89.75 211 PHE A CA 1
ATOM 1661 C C . PHE A 1 211 ? -2.420 3.894 20.299 1.00 89.75 211 PHE A C 1
ATOM 1663 O O . PHE A 1 211 ? -2.548 2.759 20.761 1.00 89.75 211 PHE A O 1
ATOM 1670 N N . TYR A 1 212 ? -1.259 4.304 19.783 1.00 83.69 212 TYR A N 1
ATOM 1671 C CA . TYR A 1 212 ? -0.108 3.432 19.603 1.00 83.69 212 TYR A CA 1
ATOM 1672 C C . TYR A 1 212 ? 0.995 3.759 20.612 1.00 83.69 212 TYR A C 1
ATOM 1674 O O . TYR A 1 212 ? 1.738 4.729 20.462 1.00 83.69 212 TYR A O 1
ATOM 1682 N N . ILE A 1 213 ? 1.153 2.895 21.617 1.00 75.62 213 ILE A N 1
ATOM 1683 C CA . ILE A 1 213 ? 2.267 2.957 22.570 1.00 75.62 213 ILE A CA 1
ATOM 1684 C C . ILE A 1 213 ? 3.308 1.909 22.155 1.00 75.62 213 ILE A C 1
ATOM 1686 O O . ILE A 1 213 ? 3.045 0.707 22.264 1.00 75.62 213 ILE A O 1
ATOM 1690 N N . PRO A 1 214 ? 4.505 2.307 21.686 1.00 63.94 214 PRO A N 1
ATOM 1691 C CA . PRO A 1 214 ? 5.563 1.351 21.397 1.00 63.94 214 PRO A CA 1
ATOM 1692 C C . PRO A 1 214 ? 5.946 0.602 22.678 1.00 63.94 214 PRO A C 1
ATOM 1694 O O . PRO A 1 214 ? 6.263 1.231 23.689 1.00 63.94 214 PRO A O 1
ATOM 1697 N N . LYS A 1 215 ? 5.980 -0.738 22.645 1.00 56.59 215 LYS A N 1
ATOM 1698 C CA . LYS A 1 215 ? 6.619 -1.506 23.724 1.00 56.59 215 LYS A CA 1
ATOM 1699 C C . LYS A 1 215 ? 8.082 -1.057 23.802 1.00 56.59 215 LYS A C 1
ATOM 1701 O O . LYS A 1 215 ? 8.850 -1.310 22.873 1.00 56.59 215 LYS A O 1
ATOM 1706 N N . ARG A 1 216 ? 8.468 -0.363 24.881 1.00 44.78 216 ARG A N 1
ATOM 1707 C CA . ARG A 1 216 ? 9.880 -0.063 25.157 1.00 44.78 216 ARG A CA 1
ATOM 1708 C C . ARG A 1 216 ? 10.620 -1.399 25.206 1.00 44.78 216 ARG A C 1
ATOM 1710 O O . ARG A 1 216 ? 10.237 -2.277 25.977 1.00 44.78 216 ARG A O 1
ATOM 1717 N N . LYS A 1 217 ? 11.658 -1.566 24.382 1.00 41.12 217 LYS A N 1
ATOM 1718 C CA . LYS A 1 217 ? 12.630 -2.637 24.612 1.00 41.12 217 LYS A CA 1
ATOM 1719 C C . LYS A 1 217 ? 13.265 -2.338 25.968 1.00 41.12 217 LYS A C 1
ATOM 1721 O O . LYS A 1 217 ? 13.894 -1.293 26.108 1.00 41.12 217 LYS A O 1
ATOM 1726 N N . LEU A 1 218 ? 13.047 -3.205 26.956 1.00 41.09 218 LEU A N 1
ATOM 1727 C CA . LEU A 1 218 ? 13.959 -3.279 28.091 1.00 41.09 218 LEU A CA 1
ATOM 1728 C C . LEU A 1 218 ? 15.314 -3.669 27.497 1.00 41.09 218 LEU A C 1
ATOM 1730 O O . LEU A 1 218 ? 15.447 -4.756 26.935 1.00 41.09 218 LEU A O 1
ATOM 1734 N N . SER A 1 219 ? 16.228 -2.702 27.480 1.00 44.59 219 SER A N 1
ATOM 1735 C CA . SER A 1 219 ? 17.647 -2.898 27.192 1.00 44.59 219 SER A CA 1
ATOM 1736 C C . SER A 1 219 ? 18.297 -3.699 28.304 1.00 44.59 219 SER A C 1
ATOM 1738 O O . SER A 1 219 ? 18.001 -3.346 29.470 1.00 44.59 219 SER A O 1
#

InterPro domains:
  IPR047844 Ropporin, dimerization/docking domain [cd23019] (10-52)

Organism: Ictidomys tridecemlineatus (NCBI:txid43179)

Foldseek 3Di:
DPDDDPPDDPVVDDDPPCVVVVVVVLVVQCVFLVAPDSVLLVVQQVVCVVVVAQGQGFPGHDDPDPPPPDPQVADLRSLLSVCSRDVVDQKDFPVRVVSSCSSSVGDVVLVVVLCVLDPDDTIDGSLQSSLSSLCVVDPDLLSSLQSSLQSPAPDPPVDQSKDALVSSLVSSLSVQVSDPVRDPVVSVVVSVVLVVVCVVVVPNIDGSVSRPDDDDPPD

pLDDT: mean 88.58, std 13.15, range [41.09, 98.0]

Radius of gyration: 22.12 Å; chains: 1; bounding box: 65×37×68 Å

Sequence (219 aa):
MPLPDTMFCAQQIHIPPELPDILKQFTKAAIRTQPTDVLQWSAGYFSALSRGDPLPVKDRVEMPVATQKVDTGLTQGLLKVLHKQCRHKKYVELAELEKKWRNLCLPMERLRALLVLDHCETEIEWIKFLALGCSSLGGSLNTAMKHVCEILTQDPEGGPARIPFETFSFVYRYLAGLDPDIMEMDVESYLMGLKESVDSRKNGMIGLSDFYIPKRKLS